Protein AF-A0A1G1VV62-F1 (afdb_monomer_lite)

Foldseek 3Di:
DPPPPPPPDPAAQQCVLVVVVQWDKDFLFADDCVPDDQKDFDFALCLLVDQQKKWAQFDLCVQLPVVRSNDHLVPGDPNSNVSCVCRGVVRMGRSVVLVVVVVVVQVVCVVVFAQAAEREPDGHGRIMMIDGHDDDPVRTDDMQGHPCSCLPPVQVVRVLVRHHYDPPPVVVVVCVVVVHPDDDHDGCVNVVNPPVVVVVVVVVVVD

Secondary structure (DSSP, 8-state):
------TT-SS-HHHHHTTGGGEEEEESS---TTTS-S--EEEPGGGGGSTT-EEESS-HHHHH-TTTTTS-GGGS-HHHHHHIIIIIITT-EEHHHHHHHHHHHHHHHHHTT-SSEEE-SSSSSS-EEEEES---GGGEEEE--SHHHIIIIIHHHHHTTTEEETT-HHHHHHHHHTT-SS--PPPTTTTT--HHHHHHHHHHHH-

Structure (mmCIF, N/CA/C/O backbone):
data_AF-A0A1G1VV62-F1
#
_entry.id   AF-A0A1G1VV62-F1
#
loop_
_atom_site.group_PDB
_atom_site.id
_atom_site.type_symbol
_atom_site.label_atom_id
_atom_site.label_alt_id
_atom_site.label_comp_id
_atom_site.label_asym_id
_atom_site.label_entity_id
_atom_site.label_seq_id
_atom_site.pdbx_PDB_ins_code
_atom_site.Cartn_x
_atom_site.Cartn_y
_atom_site.Cartn_z
_atom_site.occupancy
_atom_site.B_iso_or_equiv
_atom_site.auth_seq_id
_atom_site.auth_comp_id
_atom_site.auth_asym_id
_atom_site.auth_atom_id
_atom_site.pdbx_PDB_model_num
ATOM 1 N N . MET A 1 1 ? 5.665 28.940 25.656 1.00 32.34 1 MET A N 1
ATOM 2 C CA . MET A 1 1 ? 5.396 27.518 25.945 1.00 32.34 1 MET A CA 1
ATOM 3 C C . MET A 1 1 ? 5.231 26.823 24.614 1.00 32.34 1 MET A C 1
ATOM 5 O O . MET A 1 1 ? 4.195 26.978 23.984 1.00 32.34 1 MET A O 1
ATOM 9 N N . MET A 1 2 ? 6.299 26.196 24.128 1.00 28.56 2 MET A N 1
ATOM 10 C CA . MET A 1 2 ? 6.211 25.311 22.971 1.00 28.56 2 MET A CA 1
ATOM 11 C C . MET A 1 2 ? 5.620 24.001 23.487 1.00 28.56 2 MET A C 1
ATOM 13 O O . MET A 1 2 ? 6.120 23.471 24.476 1.00 28.56 2 MET A O 1
ATOM 17 N N . ASN A 1 3 ? 4.521 23.546 22.887 1.00 29.91 3 ASN A N 1
ATOM 18 C CA . ASN A 1 3 ? 3.989 22.217 23.156 1.00 29.91 3 ASN A CA 1
ATOM 19 C C . ASN A 1 3 ? 5.065 21.211 22.751 1.00 29.91 3 ASN A C 1
ATOM 21 O O . ASN A 1 3 ? 5.404 21.110 21.572 1.00 29.91 3 ASN A O 1
ATOM 25 N N . GLU A 1 4 ? 5.601 20.494 23.733 1.00 28.70 4 GLU A N 1
ATOM 26 C CA . GLU A 1 4 ? 6.337 19.258 23.512 1.00 28.70 4 GLU A CA 1
ATOM 27 C C . GLU A 1 4 ? 5.352 18.270 22.883 1.00 28.70 4 GLU A C 1
ATOM 29 O O . GLU A 1 4 ? 4.544 17.630 23.558 1.00 28.70 4 GLU A O 1
ATOM 34 N N . GLY A 1 5 ? 5.342 18.251 21.548 1.00 32.41 5 GLY A N 1
ATOM 35 C CA . GLY A 1 5 ? 4.616 17.274 20.759 1.00 32.41 5 GLY A CA 1
ATOM 36 C C . GLY A 1 5 ? 5.068 15.894 21.202 1.00 32.41 5 GLY A C 1
ATOM 37 O O . GLY A 1 5 ? 6.247 15.560 21.127 1.00 32.41 5 GLY A O 1
ATOM 38 N N . ASN A 1 6 ? 4.123 15.125 21.724 1.00 35.12 6 ASN A N 1
ATOM 39 C CA . ASN A 1 6 ? 4.325 13.782 22.230 1.00 35.12 6 ASN A CA 1
ATOM 40 C C . ASN A 1 6 ? 4.637 12.855 21.039 1.00 35.12 6 ASN A C 1
ATOM 42 O O . ASN A 1 6 ? 3.751 12.184 20.517 1.00 35.12 6 ASN A O 1
ATOM 46 N N . SER A 1 7 ? 5.889 12.859 20.576 1.00 37.38 7 SER A N 1
ATOM 47 C CA . SER A 1 7 ? 6.393 12.175 19.374 1.00 37.38 7 SER A CA 1
ATOM 48 C C . SER A 1 7 ? 6.443 10.642 19.487 1.00 37.38 7 SER A C 1
ATOM 50 O O . SER A 1 7 ? 7.164 9.997 18.737 1.00 37.38 7 SER A O 1
ATOM 52 N N . ASN A 1 8 ? 5.704 10.060 20.437 1.00 37.62 8 ASN A N 1
ATOM 53 C CA . ASN A 1 8 ? 5.680 8.628 20.750 1.00 37.62 8 ASN A CA 1
ATOM 54 C C . ASN A 1 8 ? 4.305 7.975 20.506 1.00 37.62 8 ASN A C 1
ATOM 56 O O . ASN A 1 8 ? 4.061 6.862 20.974 1.00 37.62 8 ASN A O 1
ATOM 60 N N . ARG A 1 9 ? 3.373 8.647 19.819 1.00 50.56 9 ARG A N 1
ATOM 61 C CA . ARG A 1 9 ? 2.092 8.037 19.433 1.00 50.56 9 ARG A CA 1
ATOM 62 C C . ARG A 1 9 ? 2.165 7.530 17.995 1.00 50.56 9 ARG A C 1
ATOM 64 O O . ARG A 1 9 ? 2.103 8.324 17.070 1.00 50.56 9 ARG A O 1
ATOM 71 N N . ASN A 1 10 ? 2.231 6.209 17.827 1.00 59.75 10 ASN A N 1
ATOM 72 C CA . ASN A 1 10 ? 2.103 5.540 16.521 1.00 59.75 10 ASN A CA 1
ATOM 73 C C . ASN A 1 10 ? 0.639 5.408 16.051 1.00 59.75 10 ASN A C 1
ATOM 75 O O . ASN A 1 10 ? 0.375 4.780 15.032 1.00 59.75 10 ASN A O 1
ATOM 79 N N . SER A 1 11 ? -0.327 5.920 16.818 1.00 72.56 11 SER A N 1
ATOM 80 C CA . SER A 1 11 ? -1.749 5.885 16.468 1.00 72.56 11 SER A CA 1
ATOM 81 C C . SER A 1 11 ? -2.412 7.180 16.914 1.00 72.56 11 SER A C 1
ATOM 83 O O . SER A 1 11 ? -2.300 7.571 18.085 1.00 72.56 11 SER A O 1
ATOM 85 N N . TYR A 1 12 ? -3.091 7.843 15.983 1.00 84.88 12 TYR A N 1
ATOM 86 C CA . TYR A 1 12 ? -3.778 9.104 16.228 1.00 84.88 12 TYR A CA 1
ATOM 87 C C . TYR A 1 12 ? -5.125 8.886 16.939 1.00 84.88 12 TYR A C 1
ATOM 89 O O . TYR A 1 12 ? -5.626 7.763 17.051 1.00 84.88 12 TYR A O 1
ATOM 97 N N . ALA A 1 13 ? -5.730 9.960 17.462 1.00 89.38 13 ALA A N 1
ATOM 98 C CA . ALA A 1 13 ? -7.012 9.869 18.172 1.00 89.38 13 ALA A CA 1
ATOM 99 C C . ALA A 1 13 ? -8.126 9.296 17.281 1.00 89.38 13 ALA A C 1
ATOM 101 O O . ALA A 1 13 ? -8.977 8.538 17.760 1.00 89.38 13 ALA A O 1
ATOM 102 N N . LEU A 1 14 ? -8.087 9.622 15.987 1.00 89.50 14 LEU A N 1
ATOM 103 C CA . LEU A 1 14 ? -8.993 9.075 14.993 1.00 89.50 14 LEU A CA 1
ATOM 104 C C . LEU A 1 14 ? -8.827 7.557 14.852 1.00 89.50 14 LEU A C 1
ATOM 106 O O . LEU A 1 14 ? -9.821 6.841 14.989 1.00 89.50 14 LEU A O 1
ATOM 110 N N . ASP A 1 15 ? -7.595 7.067 14.690 1.00 88.25 15 ASP A N 1
ATOM 111 C CA . ASP A 1 15 ? -7.289 5.634 14.560 1.00 88.25 15 ASP A CA 1
ATOM 112 C C . ASP A 1 15 ? -7.831 4.839 15.744 1.00 88.25 15 ASP A C 1
ATOM 114 O O . ASP A 1 15 ? -8.521 3.834 15.572 1.00 88.25 15 ASP A O 1
ATOM 118 N N . ILE A 1 16 ? -7.583 5.339 16.958 1.00 90.06 16 ILE A N 1
ATOM 119 C CA . ILE A 1 16 ? -8.048 4.714 18.199 1.00 90.06 16 ILE A CA 1
ATOM 120 C C . ILE A 1 16 ? -9.578 4.666 18.237 1.00 90.06 16 ILE A C 1
ATOM 122 O O . ILE A 1 16 ? -10.167 3.636 18.565 1.00 90.06 16 ILE A O 1
ATOM 126 N N . SER A 1 17 ? -10.240 5.776 17.896 1.00 92.50 17 SER A N 1
ATOM 127 C CA . SER A 1 17 ? -11.706 5.864 17.923 1.00 92.50 17 SER A CA 1
ATOM 128 C C . SER A 1 17 ? -12.395 4.953 16.903 1.00 92.50 17 SER A C 1
ATOM 130 O O . SER A 1 17 ? -13.559 4.601 17.080 1.00 92.50 17 SER A O 1
ATOM 132 N N . LEU A 1 18 ? -11.665 4.563 15.859 1.00 89.06 18 LEU A N 1
ATOM 133 C CA . LEU A 1 18 ? -12.110 3.681 14.788 1.00 89.06 18 LEU A CA 1
ATOM 134 C C . LEU A 1 18 ? -11.668 2.225 14.982 1.00 89.06 18 LEU A C 1
ATOM 136 O O . LEU A 1 18 ? -11.956 1.376 14.139 1.00 89.06 18 LEU A O 1
ATOM 140 N N . GLY A 1 19 ? -10.987 1.917 16.090 1.00 89.00 19 GLY A N 1
ATOM 141 C CA . GLY A 1 19 ? -10.518 0.567 16.381 1.00 89.00 19 GLY A CA 1
ATOM 142 C C . GLY A 1 19 ? -9.339 0.130 15.509 1.00 89.00 19 GLY A C 1
ATOM 143 O O . GLY A 1 19 ? -9.120 -1.070 15.355 1.00 89.00 19 GLY A O 1
ATOM 144 N N . LEU A 1 20 ? -8.598 1.062 14.903 1.00 87.94 20 LEU A N 1
ATOM 145 C CA . LEU A 1 20 ? -7.508 0.739 13.982 1.00 87.94 20 LEU A CA 1
ATOM 146 C C . LEU A 1 20 ? -6.197 0.366 14.694 1.00 87.94 20 LEU A C 1
ATOM 148 O O . LEU A 1 20 ? -5.332 -0.254 14.089 1.00 87.94 20 LEU A O 1
ATOM 152 N N . GLN A 1 21 ? -6.078 0.637 15.996 1.00 88.06 21 GLN A N 1
ATOM 153 C CA . GLN A 1 21 ? -4.913 0.297 16.827 1.00 88.06 21 GLN A CA 1
ATOM 154 C C . GLN A 1 21 ? -4.627 -1.210 16.936 1.00 88.06 21 GLN A C 1
ATOM 156 O O . GLN A 1 21 ? -3.601 -1.611 17.476 1.00 88.06 21 GLN A O 1
ATOM 161 N N . GLN A 1 22 ? -5.557 -2.052 16.484 1.00 87.25 22 GLN A N 1
ATOM 162 C CA . GLN A 1 22 ? -5.378 -3.502 16.419 1.00 87.25 22 GLN A CA 1
ATOM 163 C C . GLN A 1 22 ? -4.663 -3.967 15.140 1.00 87.25 22 GLN A C 1
ATOM 165 O O . GLN A 1 22 ? -4.432 -5.166 14.994 1.00 87.25 22 GLN A O 1
ATOM 170 N N . TYR A 1 23 ? -4.356 -3.059 14.210 1.00 89.25 23 TYR A N 1
ATOM 171 C CA . TYR A 1 23 ? -3.693 -3.367 12.948 1.00 89.25 23 TYR A CA 1
ATOM 172 C C . TYR A 1 23 ? -2.269 -2.813 12.906 1.00 89.25 23 TYR A C 1
ATOM 174 O O . TYR A 1 23 ? -1.967 -1.759 13.463 1.00 89.25 23 TYR A O 1
ATOM 182 N N . VAL A 1 24 ? -1.411 -3.515 12.174 1.00 87.94 24 VAL A N 1
ATOM 183 C CA . VAL A 1 24 ? -0.155 -2.997 11.640 1.00 87.94 24 VAL A CA 1
ATOM 184 C C . VAL A 1 24 ? -0.407 -2.546 10.209 1.00 87.94 24 VAL A C 1
ATOM 186 O O . VAL A 1 24 ? -1.014 -3.274 9.419 1.00 87.94 24 VAL A O 1
ATOM 189 N N . PHE A 1 25 ? 0.060 -1.344 9.887 1.00 85.81 25 PHE A N 1
ATOM 190 C CA . PHE A 1 25 ? -0.101 -0.751 8.568 1.00 85.81 25 PHE A CA 1
ATOM 191 C C . PHE A 1 25 ? 1.128 -1.017 7.701 1.00 85.81 25 PHE A C 1
ATOM 193 O O . PHE A 1 25 ? 2.263 -0.863 8.156 1.00 85.81 25 PHE A O 1
ATOM 200 N N . PHE A 1 26 ? 0.903 -1.385 6.443 1.00 83.69 26 PHE A N 1
ATOM 201 C CA . PHE A 1 26 ? 1.940 -1.433 5.417 1.00 83.69 26 PHE A CA 1
ATOM 202 C C . PHE A 1 26 ? 1.572 -0.524 4.254 1.00 83.69 26 PHE A C 1
ATOM 204 O O . PHE A 1 26 ? 0.402 -0.399 3.890 1.00 83.69 26 PHE A O 1
ATOM 211 N N . ASN A 1 27 ? 2.593 0.030 3.613 1.00 76.38 27 ASN A N 1
ATOM 212 C CA . ASN A 1 27 ? 2.441 0.742 2.356 1.00 76.38 27 ASN A CA 1
ATOM 213 C C . ASN A 1 27 ? 2.842 -0.163 1.191 1.00 76.38 27 ASN A C 1
ATOM 215 O O . ASN A 1 27 ? 3.884 -0.812 1.225 1.00 76.38 27 ASN A O 1
ATOM 219 N N . TRP A 1 28 ? 2.014 -0.178 0.147 1.00 70.44 28 TRP A N 1
ATOM 220 C CA . TRP A 1 28 ? 2.355 -0.789 -1.145 1.00 70.44 28 TRP A CA 1
ATOM 221 C C . TRP A 1 28 ? 3.183 0.158 -2.034 1.00 70.44 28 TRP A C 1
ATOM 223 O O . TRP A 1 28 ? 3.716 -0.240 -3.067 1.00 70.44 28 TRP A O 1
ATOM 233 N N . GLY A 1 29 ? 3.228 1.440 -1.663 1.00 64.00 29 GLY A N 1
ATOM 234 C CA . GLY A 1 29 ? 3.968 2.482 -2.363 1.00 64.00 29 GLY A CA 1
ATOM 235 C C . GLY A 1 29 ? 5.431 2.576 -1.940 1.00 64.00 29 GLY A C 1
ATOM 236 O O . GLY A 1 29 ? 5.932 1.796 -1.131 1.00 64.00 29 GLY A O 1
ATOM 237 N N . MET A 1 30 ? 6.109 3.578 -2.493 1.00 64.06 30 MET A N 1
ATOM 238 C CA . MET A 1 30 ? 7.479 3.888 -2.120 1.00 64.06 30 MET A CA 1
ATOM 239 C C . MET A 1 30 ? 7.599 4.213 -0.624 1.00 64.06 30 MET A C 1
ATOM 241 O O . MET A 1 30 ? 6.803 5.001 -0.108 1.00 64.06 30 MET A O 1
ATOM 245 N N . PRO A 1 31 ? 8.607 3.665 0.071 1.00 62.00 31 PRO A N 1
ATOM 246 C CA . PRO A 1 31 ? 8.928 4.101 1.414 1.00 62.00 31 PRO A CA 1
ATOM 247 C C . PRO A 1 31 ? 9.305 5.588 1.430 1.00 62.00 31 PRO A C 1
ATOM 249 O O . PRO A 1 31 ? 10.242 6.006 0.755 1.00 62.00 31 PRO A O 1
ATOM 252 N N . ASP A 1 32 ? 8.616 6.385 2.245 1.00 60.53 32 ASP A N 1
ATOM 253 C CA . ASP A 1 32 ? 9.007 7.770 2.508 1.00 60.53 32 ASP A CA 1
ATOM 254 C C . ASP A 1 32 ? 9.805 7.851 3.815 1.00 60.53 32 ASP A C 1
ATOM 256 O O . ASP A 1 32 ? 9.264 7.723 4.918 1.00 60.53 32 ASP A O 1
ATOM 260 N N . TRP A 1 33 ? 11.118 8.074 3.688 1.00 58.34 33 TRP A N 1
ATOM 261 C CA . TRP A 1 33 ? 12.028 8.222 4.830 1.00 58.34 33 TRP A CA 1
ATOM 262 C C . TRP A 1 33 ? 11.627 9.367 5.764 1.00 58.34 33 TRP A C 1
ATOM 264 O O . TRP A 1 33 ? 11.924 9.326 6.956 1.00 58.34 33 TRP A O 1
ATOM 274 N N . SER A 1 34 ? 10.946 10.391 5.247 1.00 57.75 34 SER A N 1
ATOM 275 C CA . SER A 1 34 ? 10.527 11.534 6.053 1.00 57.75 34 SER A CA 1
ATOM 276 C C . SER A 1 34 ? 9.366 11.223 7.003 1.00 57.75 34 SER A C 1
ATOM 278 O O . SER A 1 34 ? 9.173 11.972 7.959 1.00 57.75 34 SER A O 1
ATOM 280 N N . GLN A 1 35 ? 8.636 10.120 6.791 1.00 57.03 35 GLN A N 1
ATOM 281 C CA . GLN A 1 35 ? 7.382 9.839 7.501 1.00 57.03 35 GLN A CA 1
ATOM 282 C C . GLN A 1 35 ? 7.470 8.703 8.533 1.00 57.03 35 GLN A C 1
ATOM 284 O O . GLN A 1 35 ? 6.760 8.755 9.533 1.00 57.03 35 GLN A O 1
ATOM 289 N N . TYR A 1 36 ? 8.341 7.701 8.346 1.00 57.72 36 TYR A N 1
ATOM 290 C CA . TYR A 1 36 ? 8.226 6.422 9.080 1.00 57.72 36 TYR A CA 1
ATOM 291 C C . TYR A 1 36 ? 9.435 6.029 9.952 1.00 57.72 36 TYR A C 1
ATOM 293 O O . TYR A 1 36 ? 9.503 4.911 10.459 1.00 57.72 36 TYR A O 1
ATOM 301 N N . GLY A 1 37 ? 10.370 6.953 10.192 1.00 59.78 37 GLY A N 1
ATOM 302 C CA . GLY A 1 37 ? 11.522 6.716 11.070 1.00 59.78 37 GLY A CA 1
ATOM 303 C C . GLY A 1 37 ? 12.669 5.935 10.406 1.00 59.78 37 GLY A C 1
ATOM 304 O O . GLY A 1 37 ? 12.681 5.760 9.189 1.00 59.78 37 GLY A O 1
ATOM 305 N N . PRO A 1 38 ? 13.689 5.508 11.181 1.00 64.12 38 PRO A N 1
ATOM 306 C CA . PRO A 1 38 ? 14.958 5.055 10.612 1.00 64.12 38 PRO A CA 1
ATOM 307 C C . PRO A 1 38 ? 14.975 3.602 10.109 1.00 64.12 38 PRO A C 1
ATOM 309 O O . PRO A 1 38 ? 15.962 3.184 9.499 1.00 64.12 38 PRO A O 1
ATOM 312 N N . HIS A 1 39 ? 13.916 2.835 10.378 1.00 72.56 39 HIS A N 1
ATOM 313 C CA . HIS A 1 39 ? 13.821 1.412 10.062 1.00 72.56 39 HIS A CA 1
ATOM 314 C C . HIS A 1 39 ? 12.698 1.169 9.064 1.00 72.56 39 HIS A C 1
ATOM 316 O O . HIS A 1 39 ? 11.568 1.605 9.277 1.00 72.56 39 HIS A O 1
ATOM 322 N N . MET A 1 40 ? 13.003 0.438 7.996 1.00 77.44 40 MET A N 1
ATOM 323 C CA . MET A 1 40 ? 12.031 0.071 6.975 1.00 77.44 40 MET A CA 1
ATOM 324 C C . MET A 1 40 ? 12.196 -1.391 6.621 1.00 77.44 40 MET A C 1
ATOM 326 O O . MET A 1 40 ? 13.288 -1.831 6.278 1.00 77.44 40 MET A O 1
ATOM 330 N N . TYR A 1 41 ? 11.103 -2.138 6.686 1.00 80.69 41 TYR A N 1
ATOM 331 C CA . TYR A 1 41 ? 11.120 -3.577 6.478 1.00 80.69 41 TYR A CA 1
ATOM 332 C C . TYR A 1 41 ? 10.380 -3.918 5.192 1.00 80.69 41 TYR A C 1
ATOM 334 O O . TYR A 1 41 ? 9.228 -3.524 5.010 1.00 80.69 41 TYR A O 1
ATOM 342 N N . ALA A 1 42 ? 11.018 -4.684 4.309 1.00 81.00 42 ALA A N 1
ATOM 343 C CA . ALA A 1 42 ? 10.293 -5.327 3.226 1.00 81.00 42 ALA A CA 1
ATOM 344 C C . ALA A 1 42 ? 9.485 -6.487 3.790 1.00 81.00 42 ALA A C 1
ATOM 346 O O . ALA A 1 42 ? 10.042 -7.440 4.341 1.00 81.00 42 ALA A O 1
ATOM 347 N N . VAL A 1 43 ? 8.175 -6.411 3.607 1.00 84.94 43 VAL A N 1
ATOM 348 C CA . VAL A 1 43 ? 7.239 -7.457 4.006 1.00 84.94 43 VAL A CA 1
ATOM 349 C C . VAL A 1 43 ? 6.986 -8.384 2.820 1.00 84.94 43 VAL A C 1
ATOM 351 O O . VAL A 1 43 ? 6.938 -7.959 1.666 1.00 84.94 43 VAL A O 1
ATOM 354 N N . ASP A 1 44 ? 6.847 -9.677 3.086 1.00 86.94 44 ASP A N 1
ATOM 355 C CA . ASP A 1 44 ? 6.472 -10.656 2.081 1.00 86.94 44 ASP A CA 1
ATOM 356 C C . ASP A 1 44 ? 5.070 -10.345 1.528 1.00 86.94 44 ASP A C 1
ATOM 358 O O . ASP A 1 44 ? 4.100 -10.406 2.288 1.00 86.94 44 ASP A O 1
ATOM 362 N N . PRO A 1 45 ? 4.911 -10.089 0.214 1.00 83.69 45 PRO A N 1
ATOM 363 C CA . PRO A 1 45 ? 3.611 -9.780 -0.379 1.00 83.69 45 PRO A CA 1
ATOM 364 C C . PRO A 1 45 ? 2.576 -10.898 -0.203 1.00 83.69 45 PRO A C 1
ATOM 366 O O . PRO A 1 45 ? 1.381 -10.629 -0.284 1.00 83.69 45 PRO A O 1
ATOM 369 N N . ARG A 1 46 ? 2.993 -12.138 0.107 1.00 88.06 46 ARG A N 1
ATOM 370 C CA . ARG A 1 46 ? 2.070 -13.233 0.461 1.00 88.06 46 ARG A CA 1
ATOM 371 C C . ARG A 1 46 ? 1.189 -12.908 1.673 1.00 88.06 46 ARG A C 1
ATOM 373 O O . ARG A 1 46 ? 0.142 -13.529 1.819 1.00 88.06 46 ARG A O 1
ATOM 380 N N . VAL A 1 47 ? 1.556 -11.915 2.490 1.00 88.69 47 VAL A N 1
ATOM 381 C CA . VAL A 1 47 ? 0.719 -11.397 3.582 1.00 88.69 47 VAL A CA 1
ATOM 382 C C . VAL A 1 47 ? -0.646 -10.892 3.091 1.00 88.69 47 VAL A C 1
ATOM 384 O O . VAL A 1 47 ? -1.631 -10.985 3.820 1.00 88.69 47 VAL A O 1
ATOM 387 N N . LEU A 1 48 ? -0.742 -10.418 1.841 1.00 86.62 48 LEU A N 1
ATOM 388 C CA . LEU A 1 48 ? -2.002 -9.990 1.221 1.00 86.62 48 LEU A CA 1
ATOM 389 C C . LEU A 1 48 ? -2.964 -11.143 0.941 1.00 86.62 48 LEU A C 1
ATOM 391 O O . LEU A 1 48 ? -4.168 -10.928 0.869 1.00 86.62 48 LEU A O 1
ATOM 395 N N . LEU A 1 49 ? -2.448 -12.361 0.789 1.00 88.94 49 LEU A N 1
ATOM 396 C CA . LEU A 1 49 ? -3.263 -13.542 0.501 1.00 88.94 49 LEU A CA 1
ATOM 397 C C . LEU A 1 49 ? -3.888 -14.139 1.767 1.00 88.94 49 LEU A C 1
ATOM 399 O O . LEU A 1 49 ? -4.648 -15.104 1.691 1.00 88.94 49 LEU A O 1
ATOM 403 N N . LEU A 1 50 ? -3.555 -13.594 2.938 1.00 89.31 50 LEU A N 1
ATOM 404 C CA . LEU A 1 50 ? -4.119 -14.042 4.198 1.00 89.31 50 LEU A CA 1
ATOM 405 C C . LEU A 1 50 ? -5.549 -13.499 4.352 1.00 89.31 50 LEU A C 1
ATOM 407 O O . LEU A 1 50 ? -5.756 -12.299 4.165 1.00 89.31 50 LEU A O 1
ATOM 411 N N . PRO A 1 51 ? -6.532 -14.337 4.739 1.00 88.06 51 PRO A N 1
ATOM 412 C CA . PRO A 1 51 ? -7.942 -13.936 4.805 1.00 88.06 51 PRO A CA 1
ATOM 413 C C . PRO A 1 51 ? -8.227 -12.730 5.705 1.00 88.06 51 PRO A C 1
ATOM 415 O O . PRO A 1 51 ? -9.220 -12.034 5.522 1.00 88.06 51 PRO A O 1
ATOM 418 N N . GLN A 1 52 ? -7.377 -12.508 6.705 1.00 87.81 52 GLN A N 1
ATOM 419 C CA . GLN A 1 52 ? -7.522 -11.441 7.687 1.00 87.81 52 GLN A CA 1
ATOM 420 C C . GLN A 1 52 ? -6.900 -10.103 7.256 1.00 87.81 52 GLN A C 1
ATOM 422 O O . GLN A 1 52 ? -7.070 -9.106 7.956 1.00 87.81 52 GLN A O 1
ATOM 427 N N . THR A 1 53 ? -6.166 -10.076 6.142 1.00 90.69 53 THR A N 1
ATOM 428 C CA . THR A 1 53 ? -5.534 -8.860 5.629 1.00 90.69 53 THR A CA 1
ATOM 429 C C . THR A 1 53 ? -6.537 -8.070 4.801 1.00 90.69 53 THR A C 1
ATOM 431 O O . THR A 1 53 ? -7.180 -8.609 3.898 1.00 90.69 53 THR A O 1
ATOM 434 N N . VAL A 1 54 ? -6.644 -6.774 5.081 1.00 90.06 54 VAL A N 1
ATOM 435 C CA . VAL A 1 54 ? -7.508 -5.852 4.331 1.00 90.06 54 VAL A CA 1
ATOM 436 C C . VAL A 1 54 ? -6.693 -4.682 3.803 1.00 90.06 54 VAL A C 1
ATOM 438 O O . VAL A 1 54 ? -5.628 -4.368 4.329 1.00 90.06 54 VAL A O 1
ATOM 441 N N . ALA A 1 55 ? -7.185 -4.028 2.761 1.00 86.00 55 ALA A N 1
ATOM 442 C CA . ALA A 1 55 ? -6.545 -2.861 2.179 1.00 86.00 55 ALA A CA 1
ATOM 443 C C . ALA A 1 55 ? -7.566 -1.750 1.939 1.00 86.00 55 ALA A C 1
ATOM 445 O O . ALA A 1 55 ? -8.739 -2.008 1.659 1.00 86.00 55 ALA A O 1
ATOM 446 N N . THR A 1 56 ? -7.109 -0.506 2.034 1.00 82.31 56 THR A N 1
ATOM 447 C CA . THR A 1 56 ? -7.869 0.670 1.608 1.00 82.31 56 THR A CA 1
ATOM 448 C C . THR A 1 56 ? -7.114 1.380 0.491 1.00 82.31 56 THR A C 1
ATOM 450 O O . THR A 1 56 ? -5.889 1.467 0.556 1.00 82.31 56 THR A O 1
ATOM 453 N N . PRO A 1 57 ? -7.798 1.937 -0.523 1.00 76.56 57 PRO A N 1
ATOM 454 C CA . PRO A 1 57 ? -7.114 2.634 -1.613 1.00 76.56 57 PRO A CA 1
ATOM 455 C C . PRO A 1 57 ? -6.355 3.891 -1.164 1.00 76.56 57 PRO A C 1
ATOM 457 O O . PRO A 1 57 ? -5.432 4.334 -1.850 1.00 76.56 57 PRO A O 1
ATOM 460 N N . TRP A 1 58 ? -6.740 4.442 -0.009 1.00 76.69 58 TRP A N 1
ATOM 461 C CA . TRP A 1 58 ? -6.178 5.647 0.590 1.00 76.69 58 TRP A CA 1
ATOM 462 C C . TRP A 1 58 ? -5.957 5.447 2.089 1.00 76.69 58 TRP A C 1
ATOM 464 O O . TRP A 1 58 ? -6.702 4.707 2.741 1.00 76.69 58 TRP A O 1
ATOM 474 N N . ASP A 1 59 ? -4.957 6.148 2.614 1.00 79.31 59 ASP A N 1
ATOM 475 C CA . ASP A 1 59 ? -4.754 6.349 4.048 1.00 79.31 59 ASP A CA 1
ATOM 476 C C . ASP A 1 59 ? -5.919 7.178 4.619 1.00 79.31 59 ASP A C 1
ATOM 478 O O . ASP A 1 59 ? -6.483 8.055 3.947 1.00 79.31 59 ASP A O 1
ATOM 482 N N . ILE A 1 60 ? -6.302 6.904 5.866 1.00 81.88 60 ILE A N 1
ATOM 483 C CA . ILE A 1 60 ? -7.375 7.643 6.529 1.00 81.88 60 ILE A CA 1
ATOM 484 C C . ILE A 1 60 ? -7.054 9.133 6.671 1.00 81.88 60 ILE A C 1
ATOM 486 O O . ILE A 1 60 ? -7.953 9.961 6.539 1.00 81.88 60 ILE A O 1
ATOM 490 N N . SER A 1 61 ? -5.788 9.493 6.860 1.00 79.12 61 SER A N 1
ATOM 491 C CA . SER A 1 61 ? -5.308 10.872 6.918 1.00 79.12 61 SER A CA 1
ATOM 492 C C . SER A 1 61 ? -5.526 11.619 5.599 1.00 79.12 61 SER A C 1
ATOM 494 O O . SER A 1 61 ? -5.860 12.805 5.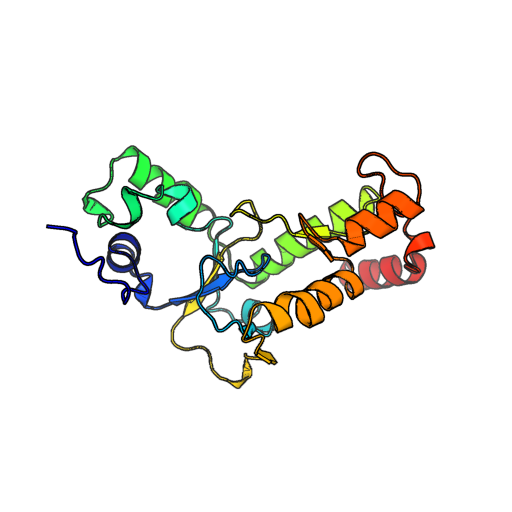618 1.00 79.12 61 SER A O 1
ATOM 496 N N . ALA A 1 62 ? -5.452 10.931 4.455 1.00 77.06 62 ALA A N 1
ATOM 497 C CA . ALA A 1 62 ? -5.770 11.505 3.147 1.00 77.06 62 ALA A CA 1
ATOM 498 C C . ALA A 1 62 ? -7.282 11.756 2.974 1.00 77.06 62 ALA A C 1
ATOM 500 O O . ALA A 1 62 ? -7.699 12.688 2.278 1.00 77.06 62 ALA A O 1
ATOM 501 N N . ILE A 1 63 ? -8.125 10.952 3.630 1.00 77.81 63 ILE A N 1
ATOM 502 C CA . ILE A 1 63 ? -9.587 11.081 3.568 1.00 77.81 63 ILE A CA 1
ATOM 503 C C . ILE A 1 63 ? -10.102 12.099 4.589 1.00 77.81 63 ILE A C 1
ATOM 505 O O . ILE A 1 63 ? -10.884 12.979 4.232 1.00 77.81 63 ILE A O 1
ATOM 509 N N . ALA A 1 64 ? -9.674 12.005 5.844 1.00 75.06 64 ALA A N 1
ATOM 510 C CA . ALA A 1 64 ? -10.085 12.898 6.922 1.00 75.06 64 ALA A CA 1
ATOM 511 C C . ALA A 1 64 ? -9.425 14.282 6.798 1.00 75.06 64 ALA A C 1
ATOM 513 O O . ALA A 1 64 ? -10.080 15.296 7.012 1.00 75.06 64 ALA A O 1
ATOM 514 N N . GLY A 1 65 ? -8.167 14.330 6.355 1.00 75.81 65 GLY A N 1
ATOM 515 C CA . GLY A 1 65 ? -7.312 15.511 6.408 1.00 75.81 65 GLY A CA 1
ATOM 516 C C . GLY A 1 65 ? -6.402 15.491 7.639 1.00 75.81 65 GLY A C 1
ATOM 517 O O . GLY A 1 65 ? -6.773 14.997 8.701 1.00 75.81 65 GLY A O 1
ATOM 518 N N . LEU A 1 66 ? -5.202 16.062 7.506 1.00 71.00 66 LEU A N 1
ATOM 519 C CA . LEU A 1 66 ? -4.148 15.993 8.530 1.00 71.00 66 LEU A CA 1
ATOM 520 C C . LEU A 1 66 ? -4.522 16.635 9.875 1.00 71.00 66 LEU A C 1
ATOM 522 O O . LEU A 1 66 ? -3.978 16.250 10.899 1.00 71.00 66 LEU A O 1
ATOM 526 N N . THR A 1 67 ? -5.425 17.616 9.902 1.00 75.88 67 THR A N 1
ATOM 527 C CA . THR A 1 67 ? -5.895 18.225 11.161 1.00 75.88 67 THR A CA 1
ATOM 528 C C . THR A 1 67 ? -6.909 17.358 11.895 1.00 75.88 67 THR A C 1
ATOM 530 O O . THR A 1 67 ? -7.065 17.478 13.107 1.00 75.88 67 THR A O 1
ATOM 533 N N . ASP A 1 68 ? -7.603 16.493 11.160 1.00 81.81 68 ASP A N 1
ATOM 534 C CA . ASP A 1 68 ? -8.750 15.738 11.651 1.00 81.81 68 ASP A CA 1
ATOM 535 C C . ASP A 1 68 ? -8.312 14.418 12.302 1.00 81.81 68 ASP A C 1
ATOM 537 O O . ASP A 1 68 ? -9.035 13.885 13.139 1.00 81.81 68 ASP A O 1
ATOM 541 N N . ILE A 1 69 ? -7.107 13.918 12.000 1.00 81.38 69 ILE A N 1
ATOM 542 C CA . ILE A 1 69 ? -6.557 12.704 12.631 1.00 81.38 69 ILE A CA 1
ATOM 543 C C . ILE A 1 69 ? -6.365 12.871 14.150 1.00 81.38 69 ILE A C 1
ATOM 545 O O . ILE A 1 69 ? -6.494 11.909 14.908 1.00 81.38 69 ILE A O 1
ATOM 549 N N . GLU A 1 70 ? -6.141 14.102 14.619 1.00 88.56 70 GLU A N 1
ATOM 550 C CA . GLU A 1 70 ? -5.990 14.434 16.044 1.00 88.56 70 GLU A CA 1
ATOM 551 C C . GLU A 1 70 ? -7.319 14.435 16.819 1.00 88.56 70 GLU A C 1
ATOM 553 O O . GLU A 1 70 ? -7.325 14.505 18.051 1.00 88.56 70 GLU A O 1
ATOM 558 N N . LEU A 1 71 ? -8.457 14.335 16.125 1.00 90.62 71 LEU A N 1
ATOM 559 C CA . LEU A 1 71 ? -9.788 14.288 16.723 1.00 90.62 71 LEU A CA 1
ATOM 560 C C . LEU A 1 71 ? -10.362 12.863 16.659 1.00 90.62 71 LEU A C 1
ATOM 562 O O . LEU A 1 71 ? -10.217 12.177 15.650 1.00 90.62 71 LEU A O 1
ATOM 566 N N . PRO A 1 72 ? -11.075 12.394 17.699 1.00 92.94 72 PRO A N 1
ATOM 567 C CA . PRO A 1 72 ? -11.826 11.149 17.596 1.00 92.94 72 PRO A CA 1
ATOM 568 C C . PRO A 1 72 ? -12.986 11.302 16.601 1.00 92.94 72 PRO A C 1
ATOM 570 O O . PRO A 1 72 ? -13.558 12.384 16.454 1.00 92.94 72 PRO A O 1
ATOM 573 N N . TYR A 1 73 ? -13.410 10.196 15.986 1.00 92.06 73 TYR A N 1
ATOM 574 C CA . TYR A 1 73 ? -14.440 10.161 14.941 1.00 92.06 73 TYR A CA 1
ATOM 575 C C . TYR A 1 73 ? -15.720 10.932 15.302 1.00 92.06 73 TYR A C 1
ATOM 577 O O . TYR A 1 73 ? -16.269 11.663 14.477 1.00 92.06 73 TYR A O 1
ATOM 585 N N . SER A 1 74 ? -16.178 10.833 16.554 1.00 93.06 74 SER A N 1
ATOM 586 C CA . SER A 1 74 ? -17.391 11.505 17.040 1.00 93.06 74 SER A CA 1
ATOM 587 C C . SER A 1 74 ? -17.309 13.035 17.059 1.00 93.06 74 SER A C 1
ATOM 589 O O . SER A 1 74 ? -18.348 13.691 17.079 1.00 93.06 74 SER A O 1
ATOM 591 N N . GLN A 1 75 ? -16.101 13.603 17.040 1.00 94.56 75 GLN A N 1
ATOM 592 C CA . GLN A 1 75 ? -15.854 15.048 17.034 1.00 94.56 75 GLN A CA 1
ATOM 593 C C . GLN A 1 75 ? -15.604 15.605 15.628 1.00 94.56 75 GLN A C 1
ATOM 595 O O . GLN A 1 75 ? -15.527 16.820 15.454 1.00 94.56 75 GLN A O 1
ATOM 600 N N . LEU A 1 76 ? -15.504 14.736 14.621 1.00 91.81 76 LEU A N 1
ATOM 601 C CA . LEU A 1 76 ? -15.361 15.155 13.235 1.00 91.81 76 LEU A CA 1
ATOM 602 C C . LEU A 1 76 ? -16.638 15.808 12.703 1.00 91.81 76 LEU A C 1
ATOM 604 O O . LEU A 1 76 ? -17.757 15.522 13.136 1.00 91.81 76 LEU A O 1
ATOM 608 N N . SER A 1 77 ? -16.479 16.660 11.688 1.00 91.50 77 SER A N 1
ATOM 609 C CA . SER A 1 77 ? -17.627 17.196 10.958 1.00 91.50 77 SER A CA 1
ATOM 610 C C . SER A 1 77 ? -18.440 16.066 10.316 1.00 91.50 77 SER A C 1
ATOM 612 O O . SER A 1 77 ? -17.890 15.057 9.870 1.00 91.50 77 SER A O 1
ATOM 614 N N . ARG A 1 78 ? -19.758 16.257 10.167 1.00 91.25 78 ARG A N 1
ATOM 615 C CA . ARG A 1 78 ? -20.628 15.273 9.495 1.00 91.25 78 ARG A CA 1
ATOM 616 C C . ARG A 1 78 ? -20.124 14.905 8.095 1.00 91.25 78 ARG A C 1
ATOM 618 O O . ARG A 1 78 ? -20.222 13.752 7.692 1.00 91.25 78 ARG A O 1
ATOM 625 N N . LYS A 1 79 ? -19.562 15.875 7.365 1.00 89.81 79 LYS A N 1
ATOM 626 C CA . LYS A 1 79 ? -18.978 15.653 6.037 1.00 89.81 79 LYS A CA 1
ATOM 627 C C . LYS A 1 79 ? -17.749 14.739 6.107 1.00 89.81 79 LYS A C 1
ATOM 629 O O . LYS A 1 79 ? -17.634 13.833 5.290 1.00 89.81 79 LYS A O 1
ATOM 634 N N . ALA A 1 80 ? -16.852 14.957 7.069 1.00 88.62 80 ALA A N 1
ATOM 635 C CA . ALA A 1 80 ? -15.676 14.108 7.267 1.00 88.62 80 ALA A CA 1
ATOM 636 C C . ALA A 1 80 ? -16.077 12.682 7.677 1.00 88.62 80 ALA A C 1
ATOM 638 O O . ALA A 1 80 ? -15.611 11.718 7.076 1.00 88.62 80 ALA A O 1
ATOM 639 N N . GLN A 1 81 ? -17.030 12.544 8.603 1.00 91.25 81 GLN A N 1
ATOM 640 C CA . GLN A 1 81 ? -17.584 11.243 8.998 1.00 91.25 81 GLN A CA 1
ATOM 641 C C . GLN A 1 81 ? -18.180 10.476 7.810 1.00 91.25 81 GLN A C 1
ATOM 643 O O . GLN A 1 81 ? -17.934 9.279 7.664 1.00 91.25 81 GLN A O 1
ATOM 648 N N . GLN A 1 82 ? -18.929 11.166 6.942 1.00 89.00 82 GLN A N 1
ATOM 649 C CA . GLN A 1 82 ? -19.501 10.585 5.724 1.00 89.00 82 GLN A CA 1
ATOM 650 C C . GLN A 1 82 ? -18.427 10.126 4.736 1.00 89.00 82 GLN A C 1
ATOM 652 O O . GLN A 1 82 ? -18.549 9.034 4.188 1.00 89.00 82 GLN A O 1
ATOM 657 N N . ARG A 1 83 ? -17.370 10.922 4.534 1.00 86.44 83 ARG A N 1
ATOM 658 C CA . ARG A 1 83 ? -16.240 10.540 3.675 1.00 86.44 83 ARG A CA 1
ATOM 659 C C . ARG A 1 83 ? -15.507 9.321 4.213 1.00 86.44 83 ARG A C 1
ATOM 661 O O . ARG A 1 83 ? -15.241 8.407 3.454 1.00 86.44 83 ARG A O 1
ATOM 668 N N . ILE A 1 84 ? -15.245 9.253 5.515 1.00 88.06 84 ILE A N 1
ATOM 669 C CA . ILE A 1 84 ? -14.644 8.057 6.124 1.00 88.06 84 ILE A CA 1
ATOM 670 C C . ILE A 1 84 ? -15.554 6.839 5.908 1.00 88.06 84 ILE A C 1
ATOM 672 O O . ILE A 1 84 ? -15.098 5.791 5.462 1.00 88.06 84 ILE A O 1
ATOM 676 N N . GLN A 1 85 ? -16.859 6.971 6.148 1.00 87.19 85 GLN A N 1
ATOM 677 C CA . GLN A 1 85 ? -17.780 5.849 5.968 1.00 87.19 85 GLN A CA 1
ATOM 678 C C . GLN A 1 85 ? -17.831 5.352 4.515 1.00 87.19 85 GLN A C 1
ATOM 680 O O . GLN A 1 85 ? -17.858 4.146 4.280 1.00 87.19 85 GLN A O 1
ATOM 685 N N . HIS A 1 86 ? -17.860 6.266 3.547 1.00 79.00 86 HIS A N 1
ATOM 686 C CA . HIS A 1 86 ? -18.029 5.928 2.137 1.00 79.00 86 HIS A CA 1
ATOM 687 C C . HIS A 1 86 ? -16.702 5.604 1.436 1.00 79.00 86 HIS A C 1
ATOM 689 O O . HIS A 1 86 ? -16.584 4.567 0.793 1.00 79.00 86 HIS A O 1
ATOM 695 N N . ASP A 1 87 ? -15.695 6.460 1.589 1.00 79.38 87 ASP A N 1
ATOM 696 C CA . ASP A 1 87 ? -14.451 6.407 0.816 1.00 79.38 87 ASP A CA 1
ATOM 697 C C . ASP A 1 87 ? -13.376 5.547 1.498 1.00 79.38 87 ASP A C 1
ATOM 699 O O . ASP A 1 87 ? -12.536 4.967 0.815 1.00 79.38 87 ASP A O 1
ATOM 703 N N . TYR A 1 88 ? -13.387 5.445 2.836 1.00 83.12 88 TYR A N 1
ATOM 704 C CA . TYR A 1 88 ? -12.438 4.591 3.562 1.00 83.12 88 TYR A CA 1
ATOM 705 C C . TYR A 1 88 ? -13.001 3.185 3.750 1.00 83.12 88 TYR A C 1
ATOM 707 O O . TYR A 1 88 ? -12.442 2.217 3.241 1.00 83.12 88 TYR A O 1
ATOM 715 N N . TYR A 1 89 ? -14.138 3.065 4.443 1.00 84.06 89 TYR A N 1
ATOM 716 C CA . TYR A 1 89 ? -14.753 1.763 4.710 1.00 84.06 89 TYR A CA 1
ATOM 717 C C . TYR A 1 89 ? -15.496 1.199 3.499 1.00 84.06 89 TYR A C 1
ATOM 719 O O . TYR A 1 89 ? -15.380 0.010 3.220 1.00 84.06 89 TYR A O 1
ATOM 727 N N . GLY A 1 90 ? -16.229 2.032 2.755 1.00 77.06 90 GLY A N 1
ATOM 728 C CA . GLY A 1 90 ? -16.986 1.583 1.582 1.00 77.06 90 GLY A CA 1
ATOM 729 C C . GLY A 1 90 ? -16.118 1.138 0.399 1.00 77.06 90 GLY A C 1
ATOM 730 O O . GLY A 1 90 ? -16.615 0.430 -0.472 1.00 77.06 90 GLY A O 1
ATOM 731 N N . MET A 1 91 ? -14.831 1.502 0.384 1.00 81.31 91 MET A N 1
ATOM 732 C CA . MET A 1 91 ? -13.854 1.055 -0.619 1.00 81.31 91 MET A CA 1
ATOM 733 C C . MET A 1 91 ? -12.828 0.062 -0.059 1.00 81.31 91 MET A C 1
ATOM 735 O O . MET A 1 91 ? -11.839 -0.233 -0.728 1.00 81.31 91 MET A O 1
ATOM 739 N N . MET A 1 92 ? -13.024 -0.428 1.168 1.00 83.50 92 MET A N 1
ATOM 740 C CA . MET A 1 92 ? -12.137 -1.418 1.765 1.00 83.50 92 MET A CA 1
ATOM 741 C C . MET A 1 92 ? -12.280 -2.755 1.038 1.00 83.50 92 MET A C 1
ATOM 743 O O . MET A 1 92 ? -13.388 -3.212 0.756 1.00 83.50 92 MET A O 1
ATOM 747 N N . LEU A 1 93 ? -11.146 -3.380 0.750 1.00 83.50 93 LEU A N 1
ATOM 748 C CA . LEU A 1 93 ? -11.058 -4.631 0.010 1.00 83.50 93 LEU A CA 1
ATOM 749 C C . LEU A 1 93 ? -10.284 -5.668 0.821 1.00 83.50 93 LEU A C 1
ATOM 751 O O . LEU A 1 93 ? -9.525 -5.326 1.735 1.00 83.50 93 LEU A O 1
ATOM 755 N N . THR A 1 94 ? -10.451 -6.943 0.474 1.00 87.25 94 THR A N 1
ATOM 756 C CA . THR A 1 94 ? -9.533 -7.973 0.967 1.00 87.25 94 THR A CA 1
ATOM 757 C C . THR A 1 94 ? -8.136 -7.735 0.389 1.00 87.25 94 THR A C 1
ATOM 759 O O . THR A 1 94 ? -7.981 -7.109 -0.664 1.00 87.25 94 THR A O 1
ATOM 762 N N . GLY A 1 95 ? -7.097 -8.238 1.058 1.00 86.69 95 GLY A N 1
ATOM 763 C CA . GLY A 1 95 ? -5.736 -8.144 0.533 1.00 86.69 95 GLY A CA 1
ATOM 764 C C . GLY A 1 95 ? -5.582 -8.818 -0.839 1.00 86.69 95 GLY A C 1
ATOM 765 O O . GLY A 1 95 ? -4.875 -8.292 -1.698 1.00 86.69 95 GLY A O 1
ATOM 766 N N . ALA A 1 96 ? -6.294 -9.924 -1.077 1.00 85.31 96 ALA A N 1
ATOM 767 C CA . ALA A 1 96 ? -6.285 -10.636 -2.353 1.00 85.31 96 ALA A CA 1
ATOM 768 C C . ALA A 1 96 ? -6.926 -9.810 -3.482 1.00 85.31 96 ALA A C 1
ATOM 770 O O . ALA A 1 96 ? -6.329 -9.679 -4.551 1.00 85.31 96 ALA A O 1
ATOM 771 N N . ASP A 1 97 ? -8.081 -9.187 -3.228 1.00 81.94 97 ASP A N 1
ATOM 772 C CA . ASP A 1 97 ? -8.742 -8.312 -4.207 1.00 81.94 97 ASP A CA 1
ATOM 773 C C . ASP A 1 97 ? -7.888 -7.075 -4.512 1.00 81.94 97 ASP A C 1
ATOM 775 O O . ASP A 1 97 ? -7.797 -6.633 -5.658 1.00 81.94 97 ASP A O 1
ATOM 779 N N . TRP A 1 98 ? -7.218 -6.520 -3.495 1.00 83.94 98 TRP A N 1
ATOM 780 C CA . TRP A 1 98 ? -6.290 -5.405 -3.680 1.00 83.94 98 TRP A CA 1
ATOM 781 C C . TRP A 1 98 ? -5.085 -5.793 -4.535 1.00 83.94 98 TRP A C 1
ATOM 783 O O . TRP A 1 98 ? -4.705 -5.056 -5.447 1.00 83.94 98 TRP A O 1
ATOM 793 N N . PHE A 1 99 ? -4.506 -6.966 -4.273 1.00 83.56 99 PHE A N 1
ATOM 794 C CA . PHE A 1 99 ? -3.412 -7.508 -5.071 1.00 83.56 99 PHE A CA 1
ATOM 795 C C . PHE A 1 99 ? -3.820 -7.655 -6.541 1.00 83.56 99 PHE A C 1
ATOM 797 O O . PHE A 1 99 ? -3.100 -7.196 -7.429 1.00 83.56 99 PHE A O 1
ATOM 804 N N . GLU A 1 100 ? -4.999 -8.223 -6.803 1.00 82.50 100 GLU A N 1
ATOM 805 C CA . GLU A 1 100 ? -5.540 -8.342 -8.156 1.00 82.50 100 GLU A CA 1
ATOM 806 C C . GLU A 1 100 ? -5.764 -6.968 -8.806 1.00 82.50 100 GLU A C 1
ATOM 808 O O . GLU A 1 100 ? -5.393 -6.758 -9.965 1.00 82.50 100 GLU A O 1
ATOM 813 N N . PHE A 1 101 ? -6.331 -6.013 -8.067 1.00 79.19 101 PHE A N 1
ATOM 814 C CA . PHE A 1 101 ? -6.570 -4.657 -8.554 1.00 79.19 101 PHE A CA 1
ATOM 815 C C . PHE A 1 101 ? -5.272 -3.966 -8.989 1.00 79.19 101 PHE A C 1
ATOM 817 O O . PHE A 1 101 ? -5.214 -3.391 -10.080 1.00 79.19 101 PHE A O 1
ATOM 824 N N . ILE A 1 102 ? -4.210 -4.049 -8.182 1.00 78.75 102 ILE A N 1
ATOM 825 C CA . ILE A 1 102 ? -2.915 -3.475 -8.559 1.00 78.75 102 ILE A CA 1
ATOM 826 C C . ILE A 1 102 ? -2.287 -4.237 -9.726 1.00 78.75 102 ILE A C 1
ATOM 828 O O . ILE A 1 102 ? -1.795 -3.598 -10.655 1.00 78.75 102 ILE A O 1
ATOM 832 N N . ALA A 1 103 ? -2.355 -5.571 -9.742 1.00 80.88 103 ALA A N 1
ATOM 833 C CA . ALA A 1 103 ? -1.846 -6.362 -10.861 1.00 80.88 103 ALA A CA 1
ATOM 834 C C . ALA A 1 103 ? -2.496 -5.946 -12.191 1.00 80.88 103 ALA A C 1
ATOM 836 O O . ALA A 1 103 ? -1.795 -5.740 -13.180 1.00 80.88 103 ALA A O 1
ATOM 837 N N . ARG A 1 104 ? -3.818 -5.726 -12.206 1.00 77.56 104 ARG A N 1
ATOM 838 C CA . ARG A 1 104 ? -4.541 -5.212 -13.382 1.00 77.56 104 ARG A CA 1
ATOM 839 C C . ARG A 1 104 ? -4.031 -3.838 -13.814 1.00 77.56 104 ARG A C 1
ATOM 841 O O . ARG A 1 104 ? -3.779 -3.648 -14.995 1.00 77.56 104 ARG A O 1
ATOM 848 N N . ARG A 1 105 ? -3.796 -2.910 -12.879 1.00 77.88 105 ARG A N 1
ATOM 849 C CA . ARG A 1 105 ? -3.249 -1.576 -13.199 1.00 77.88 105 ARG A CA 1
ATOM 850 C C . ARG A 1 105 ? -1.844 -1.631 -13.787 1.00 77.88 105 ARG A C 1
ATOM 852 O O . ARG A 1 105 ? -1.548 -0.877 -14.711 1.00 77.88 105 ARG A O 1
ATOM 859 N N . VAL A 1 106 ? -0.994 -2.512 -13.261 1.00 77.25 106 VAL A N 1
ATOM 860 C CA . VAL A 1 106 ? 0.349 -2.749 -13.804 1.00 77.25 106 VAL A CA 1
ATOM 861 C C . VAL A 1 106 ? 0.242 -3.286 -15.231 1.00 77.25 106 VAL A C 1
ATOM 863 O O . VAL A 1 106 ? 0.863 -2.738 -16.136 1.00 77.25 106 VAL A O 1
ATOM 866 N N . ILE A 1 107 ? -0.606 -4.293 -15.455 1.00 75.94 107 ILE A N 1
ATOM 867 C CA . ILE A 1 107 ? -0.836 -4.884 -16.781 1.00 75.94 107 ILE A CA 1
ATOM 868 C C . ILE A 1 107 ? -1.387 -3.851 -17.773 1.00 75.94 107 ILE A C 1
ATOM 870 O O . ILE A 1 107 ? -0.893 -3.759 -18.893 1.00 75.94 107 ILE A O 1
ATOM 874 N N . ASP A 1 108 ? -2.377 -3.052 -17.374 1.00 73.75 108 ASP A N 1
ATOM 875 C CA . ASP A 1 108 ? -2.964 -2.014 -18.228 1.00 73.75 108 ASP A CA 1
ATOM 876 C C . ASP A 1 108 ? -1.928 -0.948 -18.610 1.00 73.75 108 ASP A C 1
ATOM 878 O O . ASP A 1 108 ? -1.904 -0.485 -19.751 1.00 73.75 108 ASP A O 1
ATOM 882 N N . SER A 1 109 ? -1.031 -0.594 -17.683 1.00 69.94 109 SER A N 1
ATOM 883 C CA . SER A 1 109 ? 0.090 0.307 -17.959 1.00 69.94 109 SER A CA 1
ATOM 884 C C . SER A 1 109 ? 1.044 -0.295 -18.995 1.00 69.94 109 SER A C 1
ATOM 886 O O . SER A 1 109 ? 1.368 0.380 -19.973 1.00 69.94 109 SER A O 1
ATOM 888 N N . VAL A 1 110 ? 1.406 -1.573 -18.855 1.00 69.44 110 VAL A N 1
ATOM 889 C CA . VAL A 1 110 ? 2.246 -2.284 -19.835 1.00 69.44 110 VAL A CA 1
ATOM 890 C C . VAL A 1 110 ? 1.564 -2.368 -21.205 1.00 69.44 110 VAL A C 1
ATOM 892 O O . VAL A 1 110 ? 2.193 -2.109 -22.228 1.00 69.44 110 VAL A O 1
ATOM 895 N N . HIS A 1 111 ? 0.260 -2.654 -21.262 1.00 69.19 111 HIS A N 1
ATOM 896 C CA . HIS A 1 111 ? -0.501 -2.675 -22.519 1.00 69.19 111 HIS A CA 1
ATOM 897 C C . HIS A 1 111 ? -0.609 -1.306 -23.193 1.00 69.19 111 HIS A C 1
ATOM 899 O O . HIS A 1 111 ? -0.679 -1.234 -24.419 1.00 69.19 111 HIS A O 1
ATOM 905 N N . ALA A 1 112 ? -0.613 -0.224 -22.417 1.00 69.69 112 ALA A N 1
ATOM 906 C CA . ALA A 1 112 ? -0.558 1.135 -22.945 1.00 69.69 112 ALA A CA 1
ATOM 907 C C . ALA A 1 112 ? 0.829 1.506 -23.506 1.00 69.69 112 ALA A C 1
ATOM 909 O O . ALA A 1 112 ? 0.998 2.612 -24.014 1.00 69.69 112 ALA A O 1
ATOM 910 N N . GLY A 1 113 ? 1.792 0.583 -23.444 1.00 67.69 113 GLY A N 1
ATOM 911 C CA . GLY A 1 113 ? 3.143 0.747 -23.952 1.00 67.69 113 GLY A CA 1
ATOM 912 C C . GLY A 1 113 ? 4.148 1.163 -22.890 1.00 67.69 113 GLY A C 1
ATOM 913 O O . GLY A 1 113 ? 5.306 1.292 -23.253 1.00 67.69 113 GLY A O 1
ATOM 914 N N . ASN A 1 114 ? 3.748 1.332 -21.619 1.00 62.59 114 ASN A N 1
ATOM 915 C CA . ASN A 1 114 ? 4.668 1.761 -20.565 1.00 62.59 114 ASN A CA 1
ATOM 916 C C . ASN A 1 114 ? 5.651 0.630 -20.204 1.00 62.59 114 ASN A C 1
ATOM 918 O O . ASN A 1 114 ? 5.208 -0.472 -19.876 1.00 62.59 114 ASN A O 1
ATOM 922 N N . PRO A 1 115 ? 6.969 0.888 -20.178 1.00 64.94 115 PRO A N 1
ATOM 923 C CA . PRO A 1 115 ? 7.993 -0.096 -19.815 1.00 64.94 115 PRO A CA 1
ATOM 924 C C . PRO A 1 115 ? 7.920 -0.500 -18.340 1.00 64.94 115 PRO A C 1
ATOM 926 O O . PRO A 1 115 ? 8.331 -1.582 -17.933 1.00 64.94 115 PRO A O 1
ATOM 929 N N . VAL A 1 116 ? 7.460 0.429 -17.510 1.00 66.94 116 VAL A N 1
ATOM 930 C CA . VAL A 1 116 ? 7.569 0.378 -16.067 1.00 66.94 116 VAL A CA 1
ATOM 931 C C . VAL A 1 116 ? 6.297 0.933 -15.474 1.00 66.94 116 VAL A C 1
ATOM 933 O O . VAL A 1 116 ? 5.694 1.864 -16.011 1.00 66.94 116 VAL A O 1
ATOM 936 N N . TYR A 1 117 ? 5.916 0.389 -14.329 1.00 73.44 117 TYR A N 1
ATOM 937 C CA . TYR A 1 117 ? 4.829 0.946 -13.551 1.00 73.44 117 TYR A CA 1
ATOM 938 C C . TYR A 1 117 ? 5.375 1.994 -12.580 1.00 73.44 117 TYR A C 1
ATOM 940 O O . TYR A 1 117 ? 6.212 1.699 -11.723 1.00 73.44 117 TYR A O 1
ATOM 948 N N . GLU A 1 118 ? 4.921 3.236 -12.727 1.00 71.31 118 GLU A N 1
ATOM 949 C CA . GLU A 1 118 ? 5.348 4.346 -11.878 1.00 71.31 118 GLU A CA 1
ATOM 950 C C . GLU A 1 118 ? 4.723 4.233 -10.476 1.00 71.31 118 GLU A C 1
ATOM 952 O O . GLU A 1 118 ? 3.517 4.409 -10.278 1.00 71.31 118 GLU A O 1
ATOM 957 N N . LEU A 1 119 ? 5.568 3.981 -9.478 1.00 69.25 119 LEU A N 1
ATOM 958 C CA . LEU A 1 119 ? 5.250 4.099 -8.062 1.00 69.25 119 LEU A CA 1
ATOM 959 C C . LEU A 1 119 ? 5.293 5.587 -7.694 1.00 69.25 119 LEU A C 1
ATOM 961 O O . LEU A 1 119 ? 6.356 6.157 -7.441 1.00 69.25 119 LEU A O 1
ATOM 965 N N . ARG A 1 120 ? 4.134 6.245 -7.695 1.00 61.47 120 ARG A N 1
ATOM 966 C CA . ARG A 1 120 ? 4.050 7.661 -7.318 1.00 61.47 120 ARG A CA 1
ATOM 967 C C . ARG A 1 120 ? 4.184 7.838 -5.812 1.00 61.47 120 ARG A C 1
ATOM 969 O O . ARG A 1 120 ? 3.538 7.130 -5.037 1.00 61.47 120 ARG A O 1
ATOM 976 N N . ASN A 1 121 ? 5.000 8.812 -5.416 1.00 48.75 121 ASN A N 1
ATOM 977 C CA . ASN A 1 121 ? 5.070 9.283 -4.039 1.00 48.75 121 ASN A CA 1
ATOM 978 C C . ASN A 1 121 ? 3.850 10.168 -3.747 1.00 48.75 121 ASN A C 1
ATOM 980 O O . ASN A 1 121 ? 3.416 10.943 -4.595 1.00 48.75 121 ASN A O 1
ATOM 984 N N . GLY A 1 122 ? 3.300 10.072 -2.538 1.00 48.00 122 GLY A N 1
ATOM 985 C CA . GLY A 1 122 ? 2.320 11.052 -2.054 1.00 48.00 122 GLY A CA 1
ATOM 986 C C . GLY A 1 122 ? 0.875 10.574 -1.976 1.00 48.00 122 GLY A C 1
ATOM 987 O O . GLY A 1 122 ? -0.032 11.298 -2.371 1.00 48.00 122 GLY A O 1
ATOM 988 N N . GLY A 1 123 ? 0.636 9.379 -1.433 1.00 46.66 123 GLY A N 1
ATOM 989 C CA . GLY A 1 123 ? -0.697 9.016 -0.942 1.00 46.66 123 GLY A CA 1
ATOM 990 C C . GLY A 1 123 ? -1.768 8.841 -2.019 1.00 46.66 123 GLY A C 1
ATOM 991 O O . GLY A 1 123 ? -2.936 8.716 -1.669 1.00 46.66 123 GLY A O 1
ATOM 992 N N . VAL A 1 124 ? -1.402 8.800 -3.307 1.00 44.31 124 VAL A N 1
ATOM 993 C CA . VAL A 1 124 ? -2.353 8.619 -4.408 1.00 44.31 124 VAL A CA 1
ATOM 994 C C . VAL A 1 124 ? -2.268 7.222 -5.009 1.00 44.31 124 VAL A C 1
ATOM 996 O O . VAL A 1 124 ? -1.530 6.962 -5.954 1.00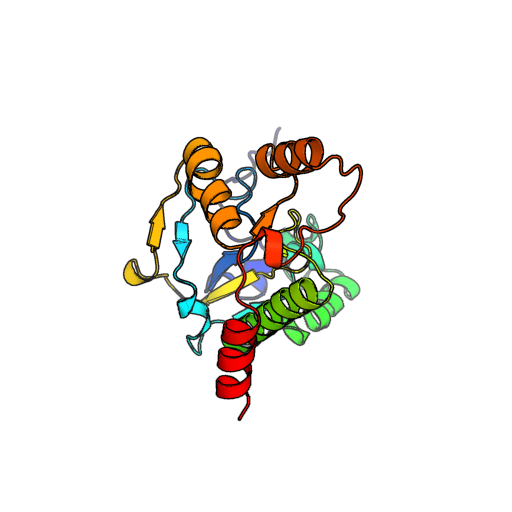 44.31 124 VAL A O 1
ATOM 999 N N . GLY A 1 125 ? -3.098 6.323 -4.478 1.00 53.19 125 GLY A N 1
ATOM 1000 C CA . GLY A 1 125 ? -3.574 5.155 -5.216 1.00 53.19 125 GLY A CA 1
ATOM 1001 C C . GLY A 1 125 ? -2.706 3.900 -5.172 1.00 53.19 125 GLY A C 1
ATOM 1002 O O . GLY A 1 125 ? -2.944 3.015 -5.990 1.00 53.19 125 GLY A O 1
ATOM 1003 N N . MET A 1 126 ? -1.742 3.794 -4.255 1.00 67.06 126 MET A N 1
ATOM 1004 C CA . MET A 1 126 ? -1.059 2.518 -3.972 1.00 67.06 126 MET A CA 1
ATOM 1005 C C . MET A 1 126 ? -1.643 1.790 -2.759 1.00 67.06 126 MET A C 1
ATOM 1007 O O . MET A 1 126 ? -1.465 0.584 -2.633 1.00 67.06 126 MET A O 1
ATOM 1011 N N . GLY A 1 127 ? -2.462 2.480 -1.965 1.00 75.44 127 GLY A N 1
ATOM 1012 C CA . GLY A 1 127 ? -3.244 1.892 -0.887 1.00 75.44 127 GLY A CA 1
ATOM 1013 C C . GLY A 1 127 ? -2.453 1.576 0.377 1.00 75.44 127 GLY A C 1
ATOM 1014 O O . GLY A 1 127 ? -1.234 1.395 0.364 1.00 75.44 127 GLY A O 1
ATOM 1015 N N . GLU A 1 128 ? -3.195 1.517 1.476 1.00 83.12 128 GLU A N 1
ATOM 1016 C CA . GLU A 1 128 ? -2.720 1.168 2.808 1.00 83.12 128 GLU A CA 1
ATOM 1017 C C . GLU A 1 128 ? -3.246 -0.221 3.178 1.00 83.12 128 GLU A C 1
ATOM 1019 O O . GLU A 1 128 ? -4.457 -0.467 3.212 1.00 83.12 128 GLU A O 1
ATOM 1024 N N . ILE A 1 129 ? -2.327 -1.126 3.492 1.00 87.75 129 ILE A N 1
ATOM 1025 C CA . ILE A 1 129 ? -2.612 -2.505 3.880 1.00 87.75 129 ILE A CA 1
ATOM 1026 C C . ILE A 1 129 ? -2.675 -2.574 5.402 1.00 87.75 129 ILE A C 1
ATOM 1028 O O . ILE A 1 129 ? -1.862 -1.965 6.087 1.00 87.75 129 ILE A O 1
ATOM 1032 N N . LYS A 1 130 ? -3.624 -3.340 5.932 1.00 90.19 130 LYS A N 1
ATOM 1033 C CA . LYS A 1 130 ? -3.861 -3.524 7.363 1.00 90.19 130 LYS A CA 1
ATOM 1034 C C . LYS A 1 130 ? -3.770 -5.002 7.695 1.00 90.19 130 LYS A C 1
ATOM 1036 O O . LYS A 1 130 ? -4.573 -5.808 7.221 1.00 90.19 130 LYS A O 1
ATOM 1041 N N . PHE A 1 131 ? -2.804 -5.340 8.537 1.00 90.94 131 PHE A N 1
ATOM 1042 C CA . PHE A 1 131 ? -2.605 -6.682 9.058 1.00 90.94 131 PHE A CA 1
ATOM 1043 C C . PHE A 1 131 ? -2.990 -6.727 10.540 1.00 90.94 131 PHE A C 1
ATOM 1045 O O . PHE A 1 131 ? -2.434 -5.960 11.323 1.00 90.94 131 PHE A O 1
ATOM 1052 N N . PRO A 1 132 ? -3.937 -7.575 10.965 1.00 88.75 132 PRO A N 1
ATOM 1053 C CA . PRO A 1 132 ? -4.386 -7.584 12.351 1.00 88.75 132 PRO A CA 1
ATOM 1054 C C . PRO A 1 132 ? -3.352 -8.225 13.282 1.00 88.75 132 PRO A C 1
ATOM 1056 O O . PRO A 1 132 ? -2.796 -9.285 12.995 1.00 88.75 132 PRO A O 1
ATOM 1059 N N . GLY A 1 133 ? -3.159 -7.619 14.450 1.00 88.81 133 GLY A N 1
ATOM 1060 C CA . GLY A 1 133 ? -2.283 -8.125 15.498 1.00 88.81 133 GLY A CA 1
ATOM 1061 C C . GLY A 1 133 ? -0.817 -7.774 15.267 1.00 88.81 133 GLY A C 1
ATOM 1062 O O . GLY A 1 133 ? -0.473 -6.613 15.083 1.00 88.81 133 GLY A O 1
ATOM 1063 N N . ILE A 1 134 ? 0.059 -8.775 15.354 1.00 86.81 134 ILE A N 1
ATOM 1064 C CA . ILE A 1 134 ? 1.514 -8.605 15.282 1.00 86.81 134 ILE A CA 1
ATOM 1065 C C . ILE A 1 134 ? 2.032 -9.328 14.046 1.00 86.81 134 ILE A C 1
ATOM 1067 O O . ILE A 1 134 ? 1.679 -10.480 13.798 1.00 86.81 134 ILE A O 1
ATOM 1071 N N . VAL A 1 135 ? 2.907 -8.660 13.303 1.00 86.25 135 VAL A N 1
ATOM 1072 C CA . VAL A 1 135 ? 3.580 -9.236 12.139 1.00 86.25 135 VAL A CA 1
ATOM 1073 C C . VAL A 1 135 ? 4.712 -10.128 12.628 1.00 86.25 135 VAL A C 1
ATOM 1075 O O . VAL A 1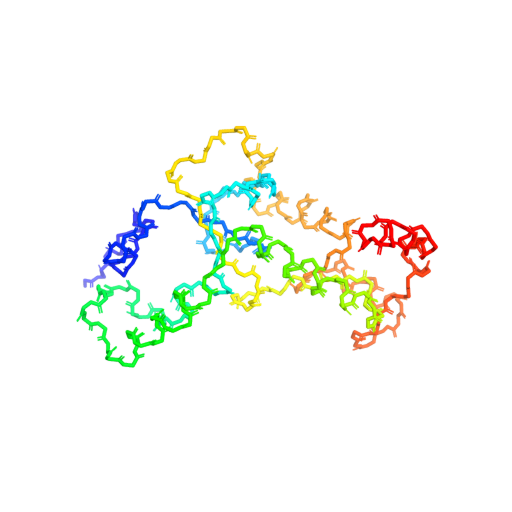 135 ? 5.673 -9.649 13.230 1.00 86.25 135 VAL A O 1
ATOM 1078 N N . GLY A 1 136 ? 4.579 -11.431 12.398 1.00 88.06 136 GLY A N 1
ATOM 1079 C CA . GLY A 1 136 ? 5.634 -12.392 12.699 1.00 88.06 136 GLY A CA 1
ATOM 1080 C C . GLY A 1 136 ? 6.881 -12.152 11.843 1.00 88.06 136 GLY A C 1
ATOM 1081 O O . GLY A 1 136 ? 6.795 -11.660 10.714 1.00 88.06 136 GLY A O 1
ATOM 1082 N N . SER A 1 137 ? 8.056 -12.492 12.377 1.00 89.31 137 SER A N 1
ATOM 1083 C CA . SER A 1 137 ? 9.333 -12.293 11.679 1.00 89.31 137 SER A CA 1
ATOM 1084 C C . SER A 1 137 ? 9.439 -13.103 10.386 1.00 89.31 137 SER A C 1
ATOM 1086 O O . SER A 1 137 ? 10.188 -12.721 9.494 1.00 89.31 137 SER A O 1
ATOM 1088 N N . GLU A 1 138 ? 8.651 -14.169 10.238 1.00 90.75 138 GLU A N 1
ATOM 1089 C CA . GLU A 1 138 ? 8.546 -14.958 9.013 1.00 90.75 138 GLU A CA 1
ATOM 1090 C C . GLU A 1 138 ? 8.010 -14.166 7.810 1.00 90.75 138 GLU A C 1
ATOM 1092 O O . GLU A 1 138 ? 8.231 -14.566 6.666 1.00 90.75 138 GLU A O 1
ATOM 1097 N N . TRP A 1 139 ? 7.330 -13.042 8.053 1.00 89.38 139 TRP A N 1
ATOM 1098 C CA . TRP A 1 139 ? 6.823 -12.155 7.005 1.00 89.38 139 TRP A CA 1
ATOM 1099 C C . TRP A 1 139 ? 7.804 -11.041 6.641 1.00 89.38 139 TRP A C 1
ATOM 1101 O O . TRP A 1 139 ? 7.566 -10.336 5.666 1.00 89.38 139 TRP A O 1
ATOM 1111 N N . ILE A 1 140 ? 8.904 -10.866 7.377 1.00 88.19 140 ILE A N 1
ATOM 1112 C CA . ILE A 1 140 ? 9.905 -9.832 7.099 1.00 88.19 140 ILE A CA 1
ATOM 1113 C C . ILE A 1 140 ? 11.006 -10.438 6.226 1.00 88.19 140 ILE A C 1
ATOM 1115 O O . ILE A 1 140 ? 11.708 -11.358 6.636 1.00 88.19 140 ILE A O 1
ATOM 1119 N N . LYS A 1 141 ? 11.158 -9.919 5.004 1.00 84.19 141 LYS A N 1
ATOM 1120 C CA . LYS A 1 141 ? 12.156 -10.394 4.034 1.00 84.19 141 LYS A CA 1
ATOM 1121 C C . LYS A 1 141 ? 13.496 -9.695 4.176 1.00 84.19 141 LYS A C 1
ATOM 1123 O O . LYS A 1 141 ? 14.519 -10.364 4.152 1.00 84.19 141 LYS A O 1
ATOM 1128 N N . ASN A 1 142 ? 13.480 -8.370 4.289 1.00 81.12 142 ASN A N 1
ATOM 1129 C CA . ASN A 1 142 ? 14.683 -7.547 4.373 1.00 81.12 142 ASN A CA 1
ATOM 1130 C C . ASN A 1 142 ? 14.455 -6.369 5.318 1.00 81.12 142 ASN A C 1
ATOM 1132 O O . ASN A 1 142 ? 13.331 -5.887 5.461 1.00 81.12 142 ASN A O 1
ATOM 1136 N N . ASP A 1 143 ? 15.543 -5.886 5.901 1.00 82.94 143 ASP A N 1
ATOM 1137 C CA . ASP A 1 143 ? 15.610 -4.647 6.664 1.00 82.94 143 ASP A CA 1
ATOM 1138 C C . ASP A 1 143 ? 16.470 -3.647 5.881 1.00 82.94 143 ASP A C 1
ATOM 1140 O O . ASP A 1 143 ? 17.641 -3.906 5.609 1.00 82.94 143 ASP A O 1
ATOM 1144 N N . TYR A 1 144 ? 15.867 -2.520 5.510 1.00 77.12 144 TYR A N 1
ATOM 1145 C CA . TYR A 1 144 ? 16.495 -1.392 4.828 1.00 77.12 144 TYR A CA 1
ATOM 1146 C C . TYR A 1 144 ? 16.647 -0.203 5.779 1.00 77.12 144 TYR A C 1
ATOM 1148 O O . TYR A 1 144 ? 16.220 0.918 5.498 1.00 77.12 144 TYR A O 1
ATOM 1156 N N . SER A 1 145 ? 17.248 -0.453 6.938 1.00 75.38 145 SER A N 1
ATOM 1157 C CA . SER A 1 145 ? 17.588 0.582 7.907 1.00 75.38 145 SER A CA 1
ATOM 1158 C C . SER A 1 145 ? 18.581 1.588 7.322 1.00 75.38 145 SER A C 1
ATOM 1160 O O . SER A 1 145 ? 19.691 1.232 6.922 1.00 75.38 145 SER A O 1
ATOM 1162 N N . GLY A 1 146 ? 18.205 2.867 7.327 1.00 70.50 146 GLY A N 1
ATOM 1163 C CA . GLY A 1 146 ? 19.028 3.948 6.785 1.00 70.50 146 GLY A CA 1
ATOM 1164 C C . GLY A 1 146 ? 18.655 4.367 5.362 1.00 70.50 146 GLY A C 1
ATOM 1165 O O . GLY A 1 146 ? 18.545 3.549 4.451 1.00 70.50 146 GLY A O 1
ATOM 1166 N N . ARG A 1 147 ? 18.587 5.687 5.146 1.00 72.12 147 ARG A N 1
ATOM 1167 C CA . ARG A 1 147 ? 18.396 6.316 3.828 1.00 72.12 147 ARG A CA 1
ATOM 1168 C C . ARG A 1 147 ? 19.324 5.751 2.744 1.00 72.12 147 ARG A C 1
ATOM 1170 O O . ARG A 1 147 ? 18.902 5.565 1.610 1.00 72.12 147 ARG A O 1
ATOM 1177 N N . GLU A 1 148 ? 20.572 5.448 3.099 1.00 74.81 148 GLU A N 1
ATOM 1178 C CA . GLU A 1 148 ? 21.557 4.891 2.169 1.00 74.81 148 GLU A CA 1
ATOM 1179 C C . GLU A 1 148 ? 21.157 3.509 1.634 1.00 74.81 148 GLU A C 1
ATOM 1181 O O . GLU A 1 148 ? 21.324 3.251 0.444 1.00 74.81 148 GLU A O 1
ATOM 1186 N N . GLN A 1 149 ? 20.599 2.633 2.475 1.00 77.44 149 GLN A N 1
ATOM 1187 C CA . GLN A 1 149 ? 20.136 1.320 2.024 1.00 77.44 149 GLN A CA 1
ATOM 1188 C C . GLN A 1 149 ? 18.932 1.434 1.088 1.00 77.44 149 GLN A C 1
ATOM 1190 O O . GLN A 1 149 ? 18.856 0.713 0.093 1.00 77.44 149 GLN A O 1
ATOM 1195 N N . LEU A 1 150 ? 18.025 2.374 1.354 1.00 73.75 150 LEU A N 1
ATOM 1196 C CA . LEU A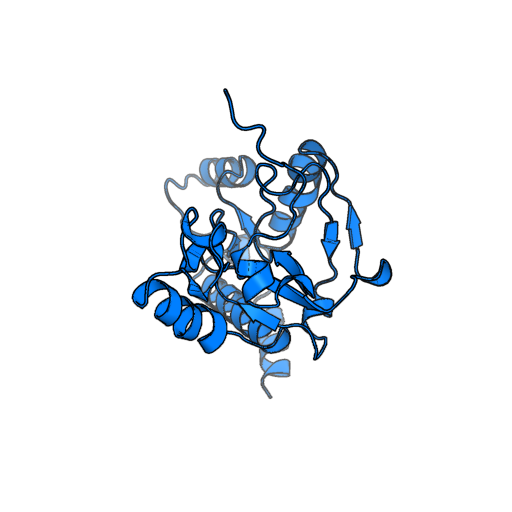 1 150 ? 16.899 2.633 0.461 1.00 73.75 150 LEU A CA 1
ATOM 1197 C C . LEU A 1 150 ? 17.377 3.112 -0.910 1.00 73.75 150 LEU A C 1
ATOM 1199 O O . LEU A 1 150 ? 17.016 2.525 -1.926 1.00 73.75 150 LEU A O 1
ATOM 1203 N N . GLU A 1 151 ? 18.239 4.130 -0.933 1.00 73.69 151 GLU A N 1
ATOM 1204 C CA . GLU A 1 151 ? 18.707 4.752 -2.174 1.00 73.69 151 GLU A CA 1
ATOM 1205 C C . GLU A 1 151 ? 19.639 3.849 -2.992 1.00 73.69 151 GLU A C 1
ATOM 1207 O O . GLU A 1 151 ? 19.599 3.894 -4.220 1.00 73.69 151 GLU A O 1
ATOM 1212 N N . LYS A 1 152 ? 20.475 3.029 -2.341 1.00 74.88 152 LYS A N 1
ATOM 1213 C CA . LYS A 1 152 ? 21.497 2.218 -3.027 1.00 74.88 152 LYS A CA 1
ATOM 1214 C C . LYS A 1 152 ? 21.109 0.761 -3.255 1.00 74.88 152 LYS A C 1
ATOM 1216 O O . LYS A 1 152 ? 21.740 0.115 -4.086 1.00 74.88 152 LYS A O 1
ATOM 1221 N N . VAL A 1 153 ? 20.130 0.230 -2.522 1.00 75.88 153 VAL A N 1
ATOM 1222 C CA . VAL A 1 153 ? 19.768 -1.197 -2.585 1.00 75.88 153 VAL A CA 1
ATOM 1223 C C . VAL A 1 153 ? 18.307 -1.372 -2.973 1.00 75.88 153 VAL A C 1
ATOM 1225 O O . VAL A 1 153 ? 18.017 -1.987 -3.998 1.00 75.88 153 VAL A O 1
ATOM 1228 N N . TYR A 1 154 ? 17.385 -0.816 -2.188 1.00 75.88 154 TYR A N 1
ATOM 1229 C CA . TYR A 1 154 ? 15.958 -1.046 -2.400 1.00 75.88 154 TYR A CA 1
ATOM 1230 C C . TYR A 1 154 ? 15.446 -0.396 -3.691 1.00 75.88 154 TYR A C 1
ATOM 1232 O O . TYR A 1 154 ? 14.912 -1.090 -4.554 1.00 75.88 154 TYR A O 1
ATOM 1240 N N . TYR A 1 155 ? 15.664 0.905 -3.882 1.00 74.69 155 TYR A N 1
ATOM 1241 C CA . TYR A 1 155 ? 15.180 1.613 -5.066 1.00 74.69 155 TYR A CA 1
ATOM 1242 C C . TYR A 1 155 ? 15.737 1.069 -6.391 1.00 74.69 155 TYR A C 1
ATOM 1244 O O . TYR A 1 155 ? 14.938 0.846 -7.302 1.00 74.69 155 TYR A O 1
ATOM 1252 N N . PRO A 1 156 ? 17.043 0.759 -6.523 1.00 72.12 156 PRO A N 1
ATOM 1253 C CA . PRO A 1 156 ? 17.545 0.110 -7.734 1.00 72.12 156 PRO A CA 1
ATOM 1254 C C . PRO A 1 156 ? 16.920 -1.271 -7.982 1.00 72.12 156 PRO A C 1
ATOM 1256 O O . PRO A 1 156 ? 16.667 -1.635 -9.130 1.00 72.12 156 PRO A O 1
ATOM 1259 N N . SER A 1 157 ? 16.618 -2.034 -6.921 1.00 74.38 157 SER A N 1
ATOM 1260 C CA . SER A 1 157 ? 15.964 -3.344 -7.063 1.00 74.38 157 SER A CA 1
ATOM 1261 C C . SER A 1 157 ? 14.537 -3.256 -7.609 1.00 74.38 157 SER A C 1
ATOM 1263 O O . SER A 1 157 ? 14.117 -4.155 -8.329 1.00 74.38 157 SER A O 1
ATOM 1265 N N . LEU A 1 158 ? 13.809 -2.168 -7.329 1.00 72.19 158 LEU A N 1
ATOM 1266 C CA . LEU A 1 158 ? 12.472 -1.944 -7.886 1.00 72.19 158 LEU A CA 1
ATOM 1267 C C . LEU A 1 158 ? 12.529 -1.739 -9.404 1.00 72.19 158 LEU A C 1
ATOM 1269 O O . LEU A 1 158 ? 11.700 -2.285 -10.131 1.00 72.19 158 LEU A O 1
ATOM 1273 N N . TYR A 1 159 ? 13.552 -1.032 -9.888 1.00 67.00 159 TYR A N 1
ATOM 1274 C CA . TYR A 1 159 ? 13.757 -0.816 -11.320 1.00 67.00 159 TYR A CA 1
ATOM 1275 C C . TYR A 1 159 ? 14.027 -2.114 -12.075 1.00 67.00 159 TYR A C 1
ATOM 1277 O O . TYR A 1 159 ? 13.401 -2.375 -13.100 1.00 67.00 159 TYR A O 1
ATOM 1285 N N . ALA A 1 160 ? 14.868 -2.987 -11.514 1.00 67.19 160 ALA A N 1
ATOM 1286 C CA . ALA A 1 160 ? 15.116 -4.319 -12.069 1.00 67.19 160 ALA A CA 1
ATOM 1287 C C . ALA A 1 160 ? 13.849 -5.197 -12.156 1.00 67.19 160 ALA A C 1
ATOM 1289 O O . ALA A 1 160 ? 13.839 -6.192 -12.877 1.00 67.19 160 ALA A O 1
ATOM 1290 N N . LEU A 1 161 ? 12.786 -4.836 -11.431 1.00 70.69 161 LEU A N 1
ATOM 1291 C CA . LEU A 1 161 ? 11.491 -5.515 -11.427 1.00 70.69 161 LEU A CA 1
ATOM 1292 C C . LEU A 1 161 ? 10.426 -4.796 -12.277 1.00 70.69 161 LEU A C 1
ATOM 1294 O O . LEU A 1 161 ? 9.257 -5.170 -12.213 1.00 70.69 161 LEU A O 1
ATOM 1298 N N . GLY A 1 162 ? 10.804 -3.781 -13.063 1.00 68.81 162 GLY A N 1
ATOM 1299 C CA . GLY A 1 162 ? 9.879 -3.042 -13.927 1.00 68.81 162 GLY A CA 1
ATOM 1300 C C . GLY A 1 162 ? 9.077 -1.955 -13.204 1.00 68.81 162 GLY A C 1
ATOM 1301 O O . GLY A 1 162 ? 7.995 -1.585 -13.657 1.00 68.81 162 GLY A O 1
ATOM 1302 N N . PHE A 1 163 ? 9.576 -1.431 -12.082 1.00 73.69 163 PHE A N 1
ATOM 1303 C CA . PHE A 1 163 ? 8.960 -0.310 -11.369 1.00 73.69 163 PHE A CA 1
ATOM 1304 C C . PHE A 1 163 ? 9.852 0.931 -11.412 1.00 73.69 163 PHE A C 1
ATOM 1306 O O . PHE A 1 163 ? 11.048 0.861 -11.147 1.00 73.69 163 PHE A O 1
ATOM 1313 N N . ALA A 1 164 ? 9.269 2.097 -11.680 1.00 70.94 164 ALA A N 1
ATOM 1314 C CA . ALA A 1 164 ? 9.965 3.379 -11.562 1.00 70.94 164 ALA A CA 1
ATOM 1315 C C . ALA A 1 164 ? 9.374 4.213 -10.429 1.00 70.94 164 ALA A C 1
ATOM 1317 O O . ALA A 1 164 ? 8.295 3.913 -9.927 1.00 70.94 164 ALA A O 1
ATOM 1318 N N . TYR A 1 165 ? 10.069 5.276 -10.033 1.00 67.56 165 TYR A N 1
ATOM 1319 C CA . TYR A 1 165 ? 9.583 6.193 -9.014 1.00 67.56 165 TYR A CA 1
ATOM 1320 C C . TYR A 1 165 ? 9.978 7.639 -9.292 1.00 67.56 165 TYR A C 1
ATOM 1322 O O . TYR A 1 165 ? 11.001 7.924 -9.925 1.00 67.56 165 TYR A O 1
ATOM 1330 N N . GLU A 1 166 ? 9.158 8.553 -8.779 1.00 56.62 166 GLU A N 1
ATOM 1331 C CA . GLU A 1 166 ? 9.364 9.990 -8.916 1.00 56.62 166 GLU A CA 1
ATOM 1332 C C . GLU A 1 166 ? 10.674 10.413 -8.228 1.00 56.62 166 GLU A C 1
ATOM 1334 O O . GLU A 1 166 ? 10.856 10.228 -7.025 1.00 56.62 166 GLU A O 1
ATOM 1339 N N . GLY A 1 167 ? 11.611 10.967 -9.007 1.00 52.69 167 GLY A N 1
ATOM 1340 C CA . GLY A 1 167 ? 12.901 11.456 -8.504 1.00 52.69 167 GLY A CA 1
ATOM 1341 C C . GLY A 1 167 ? 14.082 10.482 -8.610 1.00 52.69 167 GLY A C 1
ATOM 1342 O O . GLY A 1 167 ? 15.167 10.809 -8.130 1.00 52.69 167 GLY A O 1
ATOM 1343 N N . SER A 1 168 ? 13.933 9.319 -9.257 1.00 59.09 168 SER A N 1
ATOM 1344 C CA . SER A 1 168 ? 15.084 8.462 -9.583 1.00 59.09 168 SER A CA 1
ATOM 1345 C C . SER A 1 168 ? 16.027 9.159 -10.573 1.00 59.09 168 SER A C 1
ATOM 1347 O O . SER A 1 168 ? 15.694 9.338 -11.745 1.00 59.09 168 SER A O 1
ATOM 1349 N N . GLU A 1 169 ? 17.233 9.531 -10.129 1.00 54.34 169 GLU A N 1
ATOM 1350 C CA . GLU A 1 169 ? 18.280 10.060 -11.020 1.00 54.34 169 GLU A CA 1
ATOM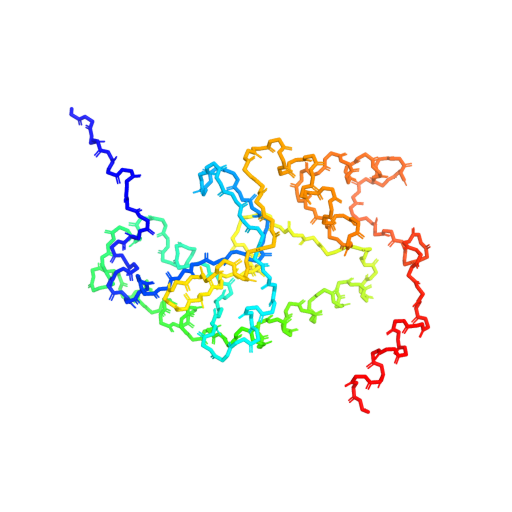 1351 C C . GLU A 1 169 ? 18.702 9.047 -12.088 1.00 54.34 169 GLU A C 1
ATOM 1353 O O . GLU A 1 169 ? 19.090 9.446 -13.181 1.00 54.34 169 GLU A O 1
ATOM 1358 N N . GLN A 1 170 ? 18.594 7.746 -11.810 1.00 54.34 170 GLN A N 1
ATOM 1359 C CA . GLN A 1 170 ? 18.863 6.707 -12.799 1.00 54.34 170 GLN A CA 1
ATOM 1360 C C . GLN A 1 170 ? 17.796 6.700 -13.898 1.00 54.34 170 GLN A C 1
ATOM 1362 O O . GLN A 1 170 ? 18.146 6.798 -15.072 1.00 54.34 170 GLN A O 1
ATOM 1367 N N . ALA A 1 171 ? 16.510 6.719 -13.528 1.00 54.41 171 ALA A N 1
ATOM 1368 C CA . ALA A 1 171 ? 15.427 6.839 -14.504 1.00 54.41 171 ALA A CA 1
ATOM 1369 C C . ALA A 1 171 ? 15.549 8.148 -15.299 1.00 54.41 171 ALA A C 1
ATOM 1371 O O . ALA A 1 171 ? 15.381 8.165 -16.512 1.00 54.41 171 ALA A O 1
ATOM 1372 N N . ARG A 1 172 ? 15.930 9.255 -14.648 1.00 55.59 172 ARG A N 1
ATOM 1373 C CA . ARG A 1 172 ? 16.149 10.540 -15.327 1.00 55.59 172 ARG A CA 1
ATOM 1374 C C . ARG A 1 172 ? 17.338 10.502 -16.297 1.00 55.59 172 ARG A C 1
ATOM 1376 O O . ARG A 1 172 ? 17.251 11.102 -17.364 1.00 55.59 172 ARG A O 1
ATOM 1383 N N . ARG A 1 173 ? 18.440 9.829 -15.943 1.00 57.81 173 ARG A N 1
ATOM 1384 C CA . ARG A 1 173 ? 19.642 9.692 -16.787 1.00 57.81 173 ARG A CA 1
ATOM 1385 C C . ARG A 1 173 ? 19.396 8.818 -18.005 1.00 57.81 173 ARG A C 1
ATOM 1387 O O . ARG A 1 173 ? 19.679 9.273 -19.107 1.00 57.81 173 ARG A O 1
ATOM 1394 N N . GLU A 1 174 ? 18.820 7.635 -17.822 1.00 56.06 174 GLU A N 1
ATOM 1395 C CA . GLU A 1 174 ? 18.502 6.727 -18.931 1.00 56.06 174 GLU A CA 1
ATOM 1396 C C . GLU A 1 174 ? 17.518 7.394 -19.913 1.00 56.06 174 GLU A C 1
ATOM 1398 O O . GLU A 1 174 ? 17.680 7.305 -21.127 1.00 56.06 174 GLU A O 1
ATOM 1403 N N . MET A 1 175 ? 16.579 8.207 -19.416 1.00 53.12 175 MET A N 1
ATOM 1404 C CA . MET A 1 175 ? 15.660 8.989 -20.257 1.00 53.12 175 MET A CA 1
ATOM 1405 C C . MET A 1 175 ? 16.351 10.092 -21.071 1.00 53.12 175 MET A C 1
ATOM 1407 O O . MET A 1 175 ? 15.983 10.347 -22.220 1.00 53.12 175 MET A O 1
ATOM 1411 N N . VAL A 1 176 ? 17.364 10.741 -20.492 1.00 53.06 176 VAL A N 1
ATOM 1412 C CA . VAL A 1 176 ? 18.182 11.746 -21.185 1.00 53.06 176 VAL A CA 1
ATOM 1413 C C . VAL A 1 176 ? 19.087 11.089 -22.230 1.00 53.06 176 VAL A C 1
ATOM 1415 O O . VAL A 1 176 ? 19.203 11.616 -23.335 1.00 53.06 176 VAL A O 1
ATOM 1418 N N . GLU A 1 177 ? 19.682 9.934 -21.923 1.00 57.91 177 GLU A N 1
ATOM 1419 C CA . GLU A 1 177 ? 20.508 9.160 -22.862 1.00 57.91 177 GLU A CA 1
ATOM 1420 C C . GLU A 1 177 ? 19.695 8.628 -24.051 1.00 57.91 177 GLU A C 1
ATOM 1422 O O . GLU A 1 177 ? 20.188 8.619 -25.178 1.00 57.91 177 GLU A O 1
ATOM 1427 N N . LEU A 1 178 ? 18.419 8.296 -23.838 1.00 52.69 178 LEU A N 1
ATOM 1428 C CA . LEU A 1 178 ? 17.472 7.923 -24.894 1.00 52.69 178 LEU A CA 1
ATOM 1429 C C . LEU A 1 178 ? 16.889 9.129 -25.663 1.00 52.69 178 LEU A C 1
ATOM 1431 O O . LEU A 1 178 ? 16.052 8.946 -26.549 1.00 52.69 178 LEU A O 1
ATOM 1435 N N . GLY A 1 179 ? 17.302 10.364 -25.346 1.00 41.97 179 GLY A N 1
ATOM 1436 C CA . GLY A 1 179 ? 16.876 11.582 -26.045 1.00 41.97 179 GLY A CA 1
ATOM 1437 C C . GLY A 1 179 ? 15.412 11.978 -25.815 1.00 41.97 179 GLY A C 1
ATOM 1438 O O . GLY A 1 179 ? 14.827 12.680 -26.645 1.00 41.97 179 GLY A O 1
ATOM 1439 N N . ARG A 1 180 ? 14.793 11.535 -24.713 1.00 48.09 180 ARG A N 1
ATOM 1440 C CA . ARG A 1 180 ? 13.354 11.702 -24.458 1.00 48.09 180 ARG A CA 1
ATOM 1441 C C . ARG A 1 180 ? 13.110 12.881 -23.503 1.00 48.09 180 ARG A C 1
ATOM 1443 O O . ARG A 1 180 ? 13.667 12.949 -22.413 1.00 48.09 180 ARG A O 1
ATOM 1450 N N . THR A 1 181 ? 12.290 13.853 -23.921 1.00 39.69 181 THR A N 1
ATOM 1451 C CA . THR A 1 181 ? 12.037 15.120 -23.187 1.00 39.69 181 THR A CA 1
ATOM 1452 C C . THR A 1 181 ? 10.754 15.118 -22.342 1.00 39.69 181 THR A C 1
ATOM 1454 O O . THR A 1 181 ? 10.514 16.048 -21.573 1.00 39.69 181 THR A O 1
ATOM 1457 N N . ARG A 1 182 ? 9.944 14.060 -22.451 1.00 37.56 182 ARG A N 1
ATOM 1458 C CA . ARG A 1 182 ? 8.792 13.678 -21.611 1.00 37.56 182 ARG A CA 1
ATOM 1459 C C . ARG A 1 182 ? 8.654 12.157 -21.674 1.00 37.56 182 ARG A C 1
ATOM 1461 O O . ARG A 1 182 ? 9.217 11.580 -22.596 1.00 37.56 182 ARG A O 1
ATOM 1468 N N . MET A 1 183 ? 7.936 11.547 -20.718 1.00 40.81 183 MET A N 1
ATOM 1469 C CA . MET A 1 183 ? 7.642 10.104 -20.681 1.00 40.81 183 MET A CA 1
ATOM 1470 C C . MET A 1 183 ? 7.096 9.627 -22.029 1.00 40.81 183 MET A C 1
ATOM 1472 O O . MET A 1 183 ? 5.905 9.720 -22.305 1.00 40.81 183 MET A O 1
ATOM 1476 N N . THR A 1 184 ? 7.993 9.196 -22.900 1.00 35.19 184 THR A N 1
ATOM 1477 C CA . THR A 1 184 ? 7.698 8.261 -23.962 1.00 35.19 184 THR A CA 1
ATOM 1478 C C . THR A 1 184 ? 8.435 7.002 -23.587 1.00 35.19 184 THR A C 1
ATOM 1480 O O . THR A 1 184 ? 9.631 7.001 -23.289 1.00 35.19 184 THR A O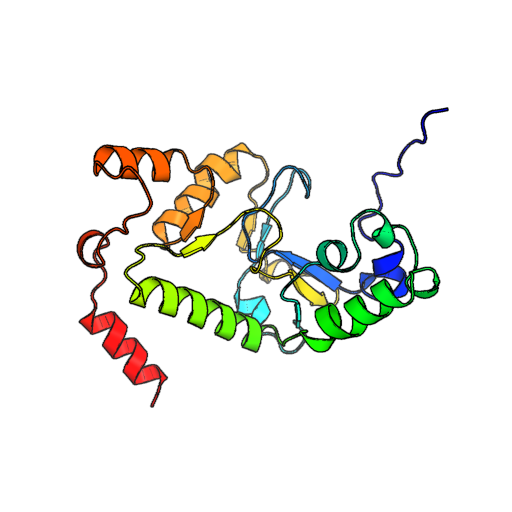 1
ATOM 1483 N N . ASP A 1 185 ? 7.648 5.958 -23.537 1.00 39.19 185 ASP A N 1
ATOM 1484 C CA . ASP A 1 185 ? 7.879 4.711 -22.852 1.00 39.19 185 ASP A CA 1
ATOM 1485 C C . ASP A 1 185 ? 8.876 3.812 -23.590 1.00 39.19 185 ASP A C 1
ATOM 1487 O O . ASP A 1 185 ? 8.794 3.722 -24.821 1.00 39.19 185 ASP A O 1
ATOM 1491 N N . PRO A 1 186 ? 9.878 3.209 -22.912 1.00 36.72 186 PRO A N 1
ATOM 1492 C CA . PRO A 1 186 ? 10.665 2.173 -23.548 1.00 36.72 186 PRO A CA 1
ATOM 1493 C C . PRO A 1 186 ? 9.791 1.056 -24.099 1.00 36.72 186 PRO A C 1
ATOM 1495 O O . PRO A 1 186 ? 8.837 0.620 -23.456 1.00 36.72 186 PRO A O 1
ATOM 1498 N N . THR A 1 187 ? 10.091 0.627 -25.318 1.00 41.22 187 THR A N 1
ATOM 1499 C CA . THR A 1 187 ? 9.322 -0.435 -25.935 1.00 41.22 187 THR A CA 1
ATOM 1500 C C . THR A 1 187 ? 9.593 -1.744 -25.182 1.00 41.22 187 THR A C 1
ATOM 1502 O O . THR A 1 187 ? 10.669 -1.952 -24.622 1.00 41.22 187 THR A O 1
ATOM 1505 N N . PRO A 1 188 ? 8.628 -2.657 -25.139 1.00 38.97 188 PRO A N 1
ATOM 1506 C CA . PRO A 1 188 ? 8.788 -3.987 -24.551 1.00 38.97 188 PRO A CA 1
ATOM 1507 C C . PRO A 1 188 ? 10.017 -4.764 -25.062 1.00 38.97 188 PRO A C 1
ATOM 1509 O O . PRO A 1 188 ? 10.614 -5.540 -24.314 1.00 38.97 188 PRO A O 1
ATOM 1512 N N . GLU A 1 189 ? 10.439 -4.523 -26.309 1.00 43.53 189 GLU A N 1
ATOM 1513 C CA . GLU A 1 189 ? 11.683 -5.054 -26.877 1.00 43.53 189 GLU A CA 1
ATOM 1514 C C . GLU A 1 189 ? 12.935 -4.446 -26.224 1.00 43.53 189 GLU A C 1
ATOM 1516 O O . GLU A 1 189 ? 13.920 -5.156 -26.026 1.00 43.53 189 GLU A O 1
ATOM 1521 N N . GLU A 1 190 ? 12.892 -3.165 -25.836 1.00 40.62 190 GLU A N 1
ATOM 1522 C CA . GLU A 1 190 ? 13.963 -2.478 -25.092 1.00 40.62 190 GLU A CA 1
ATOM 1523 C C . GLU A 1 190 ? 14.127 -3.048 -23.667 1.00 40.62 190 GLU A C 1
ATOM 1525 O O . GLU A 1 190 ? 15.205 -2.944 -23.085 1.00 40.62 190 GLU A O 1
ATOM 1530 N N . LEU A 1 191 ? 13.098 -3.713 -23.128 1.00 39.31 191 LEU A N 1
ATOM 1531 C CA . LEU A 1 191 ? 13.118 -4.371 -21.815 1.00 39.31 191 LEU A CA 1
ATOM 1532 C C . LEU A 1 191 ? 13.389 -5.878 -21.855 1.00 39.31 191 LEU A C 1
ATOM 1534 O O . LEU A 1 191 ? 13.423 -6.526 -20.807 1.00 39.31 191 LEU A O 1
ATOM 1538 N N . GLY A 1 192 ? 13.546 -6.462 -23.044 1.00 40.19 192 GLY A N 1
ATOM 1539 C CA . GLY A 1 192 ? 13.699 -7.910 -23.190 1.00 40.19 192 GLY A CA 1
ATOM 1540 C C . GLY A 1 192 ? 12.470 -8.706 -22.735 1.00 40.19 192 GLY A C 1
ATOM 1541 O O . GLY A 1 192 ? 12.607 -9.868 -22.348 1.00 40.19 192 GLY A O 1
ATOM 1542 N N . ILE A 1 193 ? 11.277 -8.100 -22.759 1.00 45.62 193 ILE A N 1
ATOM 1543 C CA . ILE A 1 193 ? 10.031 -8.792 -22.420 1.00 45.62 193 ILE A CA 1
ATOM 1544 C C . ILE A 1 193 ? 9.656 -9.709 -23.586 1.00 45.62 193 ILE A C 1
ATOM 1546 O O . ILE A 1 193 ? 9.315 -9.254 -24.678 1.00 45.62 193 ILE A O 1
ATOM 1550 N N . ASP A 1 194 ? 9.677 -11.021 -23.344 1.00 61.62 194 ASP A N 1
ATOM 1551 C CA . ASP A 1 194 ? 9.146 -12.001 -24.289 1.00 61.62 194 ASP A CA 1
ATOM 1552 C C . ASP A 1 194 ? 7.612 -11.968 -24.252 1.00 61.62 194 ASP A C 1
ATOM 1554 O O . ASP A 1 194 ? 6.954 -12.579 -23.403 1.00 61.62 194 ASP A O 1
ATOM 1558 N N . TYR A 1 195 ? 7.038 -11.233 -25.200 1.00 47.66 195 TYR A N 1
ATOM 1559 C CA . TYR A 1 195 ? 5.596 -11.082 -25.343 1.00 47.66 195 TYR A CA 1
ATOM 1560 C C . TYR A 1 195 ? 4.849 -12.395 -25.546 1.00 47.66 195 TYR A C 1
ATOM 1562 O O . TYR A 1 195 ? 3.716 -12.535 -25.083 1.00 47.66 195 TYR A O 1
ATOM 1570 N N . VAL A 1 196 ? 5.459 -13.354 -26.239 1.00 59.25 196 VAL A N 1
ATOM 1571 C CA . VAL A 1 196 ? 4.829 -14.643 -26.527 1.00 59.25 196 VAL A CA 1
ATOM 1572 C C . VAL A 1 196 ? 4.746 -15.453 -25.241 1.00 59.25 196 VAL A C 1
ATOM 1574 O O . VAL A 1 196 ? 3.698 -16.025 -24.933 1.00 59.25 196 VAL A O 1
ATOM 1577 N N . GLN A 1 197 ? 5.813 -15.437 -24.445 1.00 57.09 197 GLN A N 1
ATOM 1578 C CA . GLN A 1 197 ? 5.841 -16.085 -23.142 1.00 57.09 197 GLN A CA 1
ATOM 1579 C C . GLN A 1 197 ? 4.879 -15.417 -22.151 1.00 57.09 197 GLN A C 1
ATOM 1581 O O . GLN A 1 197 ? 4.078 -16.112 -21.522 1.00 57.09 197 GLN A O 1
ATOM 1586 N N . ALA A 1 198 ? 4.899 -14.086 -22.047 1.00 45.75 198 ALA A N 1
ATOM 1587 C CA . ALA A 1 198 ? 4.018 -13.336 -21.153 1.00 45.75 198 ALA A CA 1
ATOM 1588 C C . ALA A 1 198 ? 2.533 -13.561 -21.496 1.00 45.75 198 ALA A C 1
ATOM 1590 O O . ALA A 1 198 ? 1.728 -13.870 -20.613 1.00 45.75 198 ALA A O 1
ATOM 1591 N N . ALA A 1 199 ? 2.174 -13.505 -22.783 1.00 47.00 199 ALA A N 1
ATOM 1592 C CA . ALA A 1 199 ? 0.815 -13.777 -23.248 1.00 47.00 199 ALA A CA 1
ATOM 1593 C C . ALA A 1 199 ? 0.405 -15.246 -23.046 1.00 47.00 199 ALA A C 1
ATOM 1595 O O . ALA A 1 199 ? -0.739 -15.521 -22.687 1.00 47.00 199 ALA A O 1
ATOM 1596 N N . SER A 1 200 ? 1.323 -16.201 -23.233 1.00 52.84 200 SER A N 1
ATOM 1597 C CA . SER A 1 200 ? 1.061 -17.626 -22.989 1.00 52.84 200 SER A CA 1
ATOM 1598 C C . SER A 1 200 ? 0.788 -17.916 -21.513 1.00 52.84 200 SER A C 1
ATOM 1600 O O . SER A 1 200 ? -0.153 -18.644 -21.197 1.00 52.84 200 SER A O 1
ATOM 1602 N N . ILE A 1 201 ? 1.585 -17.343 -20.606 1.00 55.69 201 ILE A N 1
ATOM 1603 C CA . ILE A 1 201 ? 1.368 -17.452 -19.157 1.00 55.69 201 ILE A CA 1
ATOM 1604 C C . ILE A 1 201 ? -0.005 -16.872 -18.812 1.00 55.69 201 ILE A C 1
ATOM 1606 O O . ILE A 1 201 ? -0.792 -17.504 -18.110 1.00 55.69 201 ILE A O 1
ATOM 1610 N N . TRP A 1 202 ? -0.345 -15.722 -19.386 1.00 42.69 202 TRP A N 1
ATOM 1611 C CA . TRP A 1 202 ? -1.626 -15.074 -19.141 1.00 42.69 202 TRP A CA 1
ATOM 1612 C C . TRP A 1 202 ? -2.833 -15.880 -19.637 1.00 42.69 202 TRP A C 1
ATOM 1614 O O . TRP A 1 202 ? -3.809 -16.048 -18.905 1.00 42.69 202 TRP A O 1
ATOM 1624 N N . ASN A 1 203 ? -2.754 -16.446 -20.842 1.00 50.25 203 ASN A N 1
ATOM 1625 C CA . ASN A 1 203 ? -3.811 -17.306 -21.376 1.00 50.25 203 ASN A CA 1
ATOM 1626 C C . ASN A 1 203 ? -3.982 -18.585 -20.545 1.00 50.25 203 ASN A C 1
ATOM 1628 O O . ASN A 1 203 ? -5.101 -19.058 -20.386 1.00 50.25 203 ASN A O 1
ATOM 1632 N N . SER A 1 204 ? -2.904 -19.106 -19.948 1.00 51.00 204 SER A N 1
ATOM 1633 C CA . SER A 1 204 ? -2.990 -20.265 -19.051 1.00 51.00 204 SER A CA 1
ATOM 1634 C C . SER A 1 204 ? -3.641 -19.958 -17.696 1.00 51.00 204 SER A C 1
ATOM 1636 O O . SER A 1 204 ? -4.191 -20.858 -17.068 1.00 51.00 204 SER A O 1
ATOM 1638 N N . ILE A 1 205 ? -3.603 -18.694 -17.256 1.00 45.06 205 ILE A N 1
ATOM 1639 C CA . ILE A 1 205 ? -4.226 -18.232 -16.006 1.00 45.06 205 ILE A CA 1
ATOM 1640 C C . ILE A 1 205 ? -5.710 -17.899 -16.219 1.00 45.06 205 ILE A C 1
ATOM 1642 O O . ILE A 1 205 ? -6.511 -18.055 -15.299 1.00 45.06 205 ILE A O 1
ATOM 1646 N N . ARG A 1 206 ? -6.091 -17.442 -17.419 1.00 38.19 206 ARG A N 1
ATOM 1647 C CA . ARG A 1 206 ? -7.468 -17.023 -17.724 1.00 38.19 206 ARG A CA 1
ATOM 1648 C C . ARG A 1 206 ? -8.464 -18.168 -17.939 1.00 38.19 206 ARG A C 1
ATOM 1650 O O . ARG A 1 206 ? -9.647 -17.932 -17.697 1.00 38.19 206 ARG A O 1
ATOM 1657 N N . GLY A 1 207 ? -8.000 -19.365 -18.310 1.00 37.72 207 GLY A N 1
ATOM 1658 C CA . GLY A 1 207 ? -8.871 -20.471 -18.732 1.00 37.72 207 GLY A CA 1
ATOM 1659 C C . GLY A 1 207 ? -9.360 -20.311 -20.165 1.00 37.72 207 GLY A C 1
ATOM 1660 O O . GLY A 1 207 ? -9.870 -19.221 -20.506 1.00 37.72 207 GLY A O 1
#

pLDDT: mean 70.47, std 17.52, range [28.56, 94.56]

Organism: NCBI:txid1797593

Radius of gyration: 19.56 Å; chains: 1; bounding box: 42×48×53 Å

Sequence (207 aa):
MMNEGNSNRNSYALDISLGLQQYVFFNWGMPDWSQYGPHMYAVDPRVLLLPQTVATPWDISAIAGLTDIELPYSQLSRKAQQRIQHDYYGMMLTGADWFEFIARRVIDSVHAGNPVYELRNGGVGMGEIKFPGIVGSEWIKNDYSGREQLEKVYYPSLYALGFAYEGSEQARREMVELGRTRMTDPTPEELGIDYVQAASIWNSIRG